Protein AF-A0AAJ6CUU8-F1 (afdb_monomer_lite)

Sequence (254 aa):
MSLTHFPDPDMPDYRDIRLRDDARTVPPSIVQAYQLDGANITALETGSYNVHFKIEHEDQAYDVRKSNRPNNAGNLEYEAEVLNHLEKNGFALAPKIVPEASGKPNLWIDDTGWTLFRWMGDGAPAGKPLVNSARIHNASIVLADIHRVGRAFVPSGSRPNWPIFTLPDVDPRIWLTRAKHLAGELGVDGSELAEFAKKSANELNSVDFTQLPEYLCHGDYRMRNLQFTGDEVLESSISTLRFGREEFLIWAAH

InterPro domains:
  IPR002575 Aminoglycoside phosphotransferase [PF01636] (41-233)
  IPR011009 Protein kinase-like domain superfamily [SSF56112] (30-233)

Secondary structure (DSSP, 8-state):
--TT----TT---TT-GGGSTTTT---HHHHHHTT-TT-EEEEE----SSEEEEEEETTEEEEEEE-S--SSTHHHHHHHHHHHHHHHTT-TTS--EEPPTTS-S-EEETTEEEEEEE---S-S-SS-----HHHHHHHHHHHHHHHHHHTT---SS--TTSPP--STTS-HHHHHHHHHHHHHHHTS--HHHHHHHHHHHHHHTTS-GGGSPP----SS--GGGEEEETTEEEEE--TT----SS----PPP-

Structure (mmCIF, N/CA/C/O backbone):
data_AF-A0AAJ6CUU8-F1
#
_entry.id   AF-A0AAJ6CUU8-F1
#
loop_
_atom_site.group_PDB
_atom_site.id
_atom_site.type_symbol
_atom_site.label_atom_id
_atom_site.label_alt_id
_atom_site.label_comp_id
_atom_site.label_asym_id
_atom_site.label_entity_id
_atom_site.label_seq_id
_atom_site.pdbx_PDB_ins_code
_atom_site.Cartn_x
_atom_site.Cartn_y
_atom_site.Cartn_z
_atom_site.occupancy
_atom_site.B_iso_or_equiv
_atom_site.auth_seq_id
_atom_site.auth_comp_id
_atom_site.auth_asym_id
_atom_site.auth_atom_id
_atom_site.pdbx_PDB_model_num
ATOM 1 N N . MET A 1 1 ? 6.919 22.948 -0.656 1.00 28.83 1 MET A N 1
ATOM 2 C CA . MET A 1 1 ? 6.428 21.650 -1.176 1.00 28.83 1 MET A CA 1
ATOM 3 C C . MET A 1 1 ? 7.416 21.164 -2.225 1.00 28.83 1 MET A C 1
ATOM 5 O O . MET A 1 1 ? 7.969 22.012 -2.915 1.00 28.83 1 MET A O 1
ATOM 9 N N . SER A 1 2 ? 7.691 19.859 -2.323 1.00 24.58 2 SER A N 1
ATOM 10 C CA . SER A 1 2 ? 8.652 19.345 -3.313 1.00 24.58 2 SER A CA 1
ATOM 11 C C . SER A 1 2 ? 7.944 19.046 -4.632 1.00 24.58 2 SER A C 1
ATOM 13 O O . SER A 1 2 ? 7.133 18.127 -4.690 1.00 24.58 2 SER A O 1
ATOM 15 N N . LEU A 1 3 ? 8.272 19.792 -5.689 1.00 25.02 3 LEU A N 1
ATOM 16 C CA . LEU A 1 3 ? 7.716 19.609 -7.041 1.00 25.02 3 LEU A CA 1
ATOM 17 C C . LEU A 1 3 ? 8.290 18.378 -7.776 1.00 25.02 3 LEU A C 1
ATOM 19 O O . LEU A 1 3 ? 8.008 18.162 -8.944 1.00 25.02 3 LEU A O 1
ATOM 23 N N . THR A 1 4 ? 9.096 17.560 -7.095 1.00 30.14 4 THR A N 1
ATOM 24 C CA . THR A 1 4 ? 9.776 16.373 -7.642 1.00 30.14 4 THR A CA 1
ATOM 25 C C . THR A 1 4 ? 8.957 15.081 -7.551 1.00 30.14 4 THR A C 1
ATOM 27 O O . THR A 1 4 ? 9.491 13.993 -7.770 1.00 30.14 4 THR A O 1
ATOM 30 N N . HIS A 1 5 ? 7.663 15.171 -7.229 1.00 36.78 5 HIS A N 1
ATOM 31 C CA . HIS A 1 5 ? 6.739 14.073 -7.493 1.00 36.78 5 HIS A CA 1
ATOM 32 C C . HIS A 1 5 ? 6.498 14.024 -9.004 1.00 36.78 5 HIS A C 1
ATOM 34 O O . HIS A 1 5 ? 5.691 14.791 -9.521 1.00 36.78 5 HIS A O 1
ATOM 40 N N . PHE A 1 6 ? 7.218 13.135 -9.695 1.00 31.12 6 PHE A N 1
ATOM 41 C CA . PHE A 1 6 ? 6.922 12.787 -11.084 1.00 31.12 6 PHE A CA 1
ATOM 42 C C . PHE A 1 6 ? 5.420 12.477 -11.200 1.00 31.12 6 PHE A C 1
ATOM 44 O O . PHE A 1 6 ? 4.950 11.588 -10.475 1.00 31.12 6 PHE A O 1
ATOM 51 N N . PRO A 1 7 ? 4.658 13.183 -12.053 1.00 36.16 7 PRO A N 1
ATOM 52 C CA . PRO A 1 7 ? 3.325 12.730 -12.400 1.00 36.16 7 PRO A CA 1
ATOM 53 C C . PRO A 1 7 ? 3.454 11.386 -13.118 1.00 36.16 7 PRO A C 1
ATOM 55 O O . PRO A 1 7 ? 4.362 11.181 -13.922 1.00 36.16 7 PRO A O 1
ATOM 58 N N . ASP A 1 8 ? 2.544 10.464 -12.823 1.00 43.81 8 ASP A N 1
ATOM 59 C CA . ASP A 1 8 ? 2.362 9.275 -13.650 1.00 43.81 8 ASP A CA 1
ATOM 60 C C . ASP A 1 8 ? 1.770 9.758 -14.990 1.00 43.81 8 ASP A C 1
ATOM 62 O O . ASP A 1 8 ? 0.639 10.262 -14.982 1.00 43.81 8 ASP A O 1
ATOM 66 N N . PRO A 1 9 ? 2.523 9.726 -16.111 1.00 40.22 9 PRO A N 1
ATOM 67 C CA . PRO A 1 9 ? 2.222 10.533 -17.299 1.00 40.22 9 PRO A CA 1
ATOM 68 C C . PRO A 1 9 ? 0.947 10.102 -18.038 1.00 40.22 9 PRO A C 1
ATOM 70 O O . PRO A 1 9 ? 0.524 10.770 -18.979 1.00 40.22 9 PRO A O 1
ATOM 73 N N . ASP A 1 10 ? 0.313 9.016 -17.599 1.00 44.03 10 ASP A N 1
ATOM 74 C CA . ASP A 1 10 ? -0.938 8.510 -18.150 1.00 44.03 10 ASP A CA 1
ATOM 75 C C . ASP A 1 10 ? -2.180 9.322 -17.703 1.00 44.03 10 ASP A C 1
ATOM 77 O O . ASP A 1 10 ? -3.229 9.177 -18.327 1.00 44.03 10 ASP A O 1
ATOM 81 N N . MET A 1 11 ? -2.104 10.202 -16.682 1.00 40.81 11 MET A N 1
ATOM 82 C CA . MET A 1 11 ? -3.167 11.199 -16.412 1.00 40.81 11 MET A CA 1
ATOM 83 C C . MET A 1 11 ? -2.705 12.475 -15.666 1.00 40.81 11 MET A C 1
ATOM 85 O O . MET A 1 11 ? -2.310 12.376 -14.498 1.00 40.81 11 MET A O 1
ATOM 89 N N . PRO A 1 12 ? -2.933 13.687 -16.226 1.00 36.72 12 PRO A N 1
ATOM 90 C CA . PRO A 1 12 ? -3.111 14.910 -15.440 1.00 36.72 12 PRO A CA 1
ATOM 91 C C . PRO A 1 12 ? -4.477 14.851 -14.733 1.00 36.72 12 PRO A C 1
ATOM 93 O O . PRO A 1 12 ? -5.522 15.175 -15.297 1.00 36.72 12 PRO A O 1
ATOM 96 N N . ASP A 1 13 ? -4.477 14.336 -13.508 1.00 47.94 13 ASP A N 1
ATOM 97 C CA . ASP A 1 13 ? -5.687 13.810 -12.881 1.00 47.94 13 ASP A CA 1
ATOM 98 C C . ASP A 1 13 ? -6.439 14.844 -12.034 1.00 47.94 13 ASP A C 1
ATOM 100 O O . ASP A 1 13 ? -6.161 15.036 -10.850 1.00 47.94 13 ASP A O 1
ATOM 104 N N . TYR A 1 14 ? -7.464 15.460 -12.627 1.00 43.81 14 TYR A N 1
ATOM 105 C CA . TYR A 1 14 ? -8.403 16.351 -11.934 1.00 43.81 14 TYR A CA 1
ATOM 106 C C . TYR A 1 14 ? -9.177 15.677 -10.781 1.00 43.81 14 TYR A C 1
ATOM 108 O O . TYR A 1 14 ? -9.918 16.355 -10.072 1.00 43.81 14 TYR A O 1
ATOM 116 N N . ARG A 1 15 ? -9.044 14.355 -10.588 1.00 57.47 15 ARG A N 1
ATOM 117 C CA . ARG A 1 15 ? -9.662 13.613 -9.481 1.00 57.47 15 ARG A CA 1
ATOM 118 C C . ARG A 1 15 ? -8.747 13.462 -8.268 1.00 57.47 15 ARG A C 1
ATOM 120 O O . ARG A 1 15 ? -9.275 13.045 -7.234 1.00 57.47 15 ARG A O 1
ATOM 127 N N . ASP A 1 16 ? -7.451 13.793 -8.376 1.00 72.81 16 ASP A N 1
ATOM 128 C CA . ASP A 1 16 ? -6.445 13.608 -7.318 1.00 72.81 16 ASP A CA 1
ATOM 129 C C . ASP A 1 16 ? -6.964 14.161 -5.985 1.00 72.81 16 ASP A C 1
ATOM 131 O O . ASP A 1 16 ? -7.119 15.372 -5.804 1.00 72.81 16 ASP A O 1
ATOM 135 N N . ILE A 1 17 ? -7.258 13.260 -5.040 1.00 74.81 17 ILE A N 1
ATOM 136 C CA . ILE A 1 17 ? -7.930 13.616 -3.784 1.00 74.81 17 ILE A CA 1
ATOM 137 C C . ILE A 1 17 ? -7.113 14.613 -2.964 1.00 74.81 17 ILE A C 1
ATOM 139 O O . ILE A 1 17 ? -7.675 15.301 -2.122 1.00 74.81 17 ILE A O 1
ATOM 143 N N . ARG A 1 18 ? -5.796 14.694 -3.204 1.00 76.00 18 ARG A N 1
ATOM 144 C CA . ARG A 1 18 ? -4.851 15.566 -2.493 1.00 76.00 18 ARG A CA 1
ATOM 145 C C . ARG A 1 18 ? -5.007 17.040 -2.877 1.00 76.00 18 ARG A C 1
ATOM 147 O O . ARG A 1 18 ? -4.463 17.892 -2.181 1.00 76.00 18 ARG A O 1
ATOM 154 N N . LEU A 1 19 ? -5.719 17.323 -3.971 1.00 79.75 19 LEU A N 1
ATOM 155 C CA . LEU A 1 19 ? -5.986 18.666 -4.498 1.00 79.75 19 LEU A CA 1
ATOM 156 C C . LEU A 1 19 ? -7.385 19.197 -4.135 1.00 79.75 19 LEU A C 1
ATOM 158 O O . LEU A 1 19 ? -7.714 20.323 -4.499 1.00 79.75 19 LEU A O 1
ATOM 162 N N . ARG A 1 20 ? -8.214 18.399 -3.448 1.00 80.81 20 ARG A N 1
ATOM 163 C CA . ARG A 1 20 ? -9.564 18.786 -3.010 1.00 80.81 20 ARG A CA 1
ATOM 164 C C . ARG A 1 20 ? -9.513 19.510 -1.662 1.00 80.81 20 ARG A C 1
ATOM 166 O O . ARG A 1 20 ? -8.676 19.185 -0.823 1.00 80.81 20 ARG A O 1
ATOM 173 N N . ASP A 1 21 ? -10.457 20.409 -1.396 1.00 83.25 21 ASP A N 1
ATOM 174 C CA . ASP A 1 21 ? -10.545 21.101 -0.097 1.00 83.25 21 ASP A CA 1
ATOM 175 C C . ASP A 1 21 ? -10.770 20.121 1.076 1.00 83.25 21 ASP A C 1
ATOM 177 O O . ASP A 1 21 ? -10.279 20.330 2.186 1.00 83.25 21 ASP A O 1
ATOM 181 N N . ASP A 1 22 ? -11.451 18.998 0.819 1.00 85.00 22 ASP A N 1
ATOM 182 C CA . ASP A 1 22 ? -11.707 17.931 1.791 1.00 85.00 22 ASP A CA 1
ATOM 183 C C . ASP A 1 22 ? -10.546 16.923 1.932 1.00 85.00 22 ASP A C 1
ATOM 185 O O . ASP A 1 22 ? -10.645 15.987 2.735 1.00 85.00 22 ASP A O 1
ATOM 189 N N . ALA A 1 23 ? -9.438 17.086 1.190 1.00 85.81 23 ALA A N 1
ATOM 190 C CA . ALA A 1 23 ? -8.295 16.161 1.150 1.00 85.81 23 ALA A CA 1
ATOM 191 C C . ALA A 1 23 ? -7.834 15.715 2.543 1.00 85.81 23 ALA A C 1
ATOM 193 O O . ALA A 1 23 ? -7.529 14.545 2.763 1.00 85.81 23 ALA A O 1
ATOM 194 N N . ARG A 1 24 ? -7.801 16.673 3.477 1.00 90.44 24 ARG A N 1
ATOM 195 C CA . ARG A 1 24 ? -7.243 16.566 4.832 1.00 90.44 24 ARG A CA 1
ATOM 196 C C . ARG A 1 24 ? -8.321 16.523 5.920 1.00 90.44 24 ARG A C 1
ATOM 198 O O . ARG A 1 24 ? -8.059 16.904 7.056 1.00 90.44 24 ARG A O 1
ATOM 205 N N . THR A 1 25 ? -9.516 16.038 5.587 1.00 93.50 25 THR A N 1
ATOM 206 C CA . THR A 1 25 ? -10.603 15.798 6.549 1.00 93.50 25 THR A CA 1
ATOM 207 C C . THR A 1 25 ? -11.086 14.350 6.493 1.00 93.50 25 THR A C 1
ATOM 209 O O . THR A 1 25 ? -11.075 13.726 5.428 1.00 93.50 25 THR A O 1
ATOM 212 N N . VAL A 1 26 ? -11.521 13.827 7.643 1.00 94.88 26 VAL A N 1
ATOM 213 C CA . VAL A 1 26 ? -12.189 12.524 7.780 1.00 94.88 26 VAL A CA 1
ATOM 214 C C . VAL A 1 26 ? -13.686 12.786 8.002 1.00 94.88 26 VAL A C 1
ATOM 216 O O . VAL A 1 26 ? -14.030 13.435 8.991 1.00 94.88 26 VAL A O 1
ATOM 219 N N . PRO A 1 27 ? -14.590 12.339 7.108 1.00 94.75 27 PRO A N 1
ATOM 220 C CA . PRO A 1 27 ? -16.028 12.522 7.284 1.00 94.75 27 PRO A CA 1
ATOM 221 C C . PRO A 1 27 ? -16.560 11.843 8.561 1.00 94.75 27 PRO A C 1
ATOM 223 O O . PRO A 1 27 ? -16.123 10.732 8.873 1.00 94.75 27 PRO A O 1
ATOM 226 N N . PRO A 1 28 ? -17.559 12.422 9.261 1.00 95.56 28 PRO A N 1
ATOM 227 C CA . PRO A 1 28 ? -18.156 11.811 10.457 1.00 95.56 28 PRO A CA 1
ATOM 228 C C . PRO A 1 28 ? -18.719 10.400 10.229 1.00 95.56 28 PRO A C 1
ATOM 230 O O . PRO A 1 28 ? -18.718 9.575 11.134 1.00 95.56 28 PRO A O 1
ATOM 233 N N . SER A 1 29 ? -19.146 10.090 9.005 1.00 95.69 29 SER A N 1
ATOM 234 C CA . SER A 1 29 ? -19.594 8.757 8.588 1.00 95.69 29 SER A CA 1
ATOM 235 C C . SER A 1 29 ? -18.479 7.700 8.584 1.00 95.69 29 SER A C 1
ATOM 237 O O . SER A 1 29 ? -18.766 6.533 8.831 1.00 95.69 29 SER A O 1
ATOM 239 N N . ILE A 1 30 ? -17.214 8.086 8.369 1.00 96.00 30 ILE A N 1
ATOM 240 C CA . ILE A 1 30 ? -16.056 7.192 8.547 1.00 96.00 30 ILE A CA 1
ATOM 241 C C . ILE A 1 30 ? -15.834 6.926 10.040 1.00 96.00 30 ILE A C 1
ATOM 243 O O . ILE A 1 30 ? -15.675 5.775 10.441 1.00 96.00 30 ILE A O 1
ATOM 247 N N . VAL A 1 31 ? -15.879 7.981 10.862 1.00 96.75 31 VAL A N 1
ATOM 248 C CA . VAL A 1 31 ? -15.729 7.894 12.326 1.00 96.75 31 VAL A CA 1
ATOM 249 C C . VAL A 1 31 ? -16.783 6.953 12.918 1.00 96.75 31 VAL A C 1
ATOM 251 O O . VAL A 1 31 ? -16.434 6.011 13.623 1.00 96.75 31 VAL A O 1
ATOM 254 N N . GLN A 1 32 ? -18.053 7.139 12.546 1.00 96.69 32 GLN A N 1
ATOM 255 C CA . GLN A 1 32 ? -19.172 6.315 13.003 1.00 96.69 32 GLN A CA 1
ATOM 256 C C . GLN A 1 32 ? -19.051 4.847 12.559 1.00 96.69 32 GLN A C 1
ATOM 258 O O . GLN A 1 32 ? -19.274 3.941 13.360 1.00 96.69 32 GLN A O 1
ATOM 263 N N . ALA A 1 33 ? -18.701 4.587 11.294 1.00 96.56 33 ALA A N 1
ATOM 264 C CA . ALA A 1 33 ? -18.644 3.225 10.755 1.00 96.56 33 ALA A CA 1
ATOM 265 C C . ALA A 1 33 ? -17.516 2.374 11.366 1.00 96.56 33 ALA A C 1
ATOM 267 O O . ALA A 1 33 ? -17.673 1.162 11.513 1.00 96.56 33 ALA A O 1
ATOM 268 N N . TYR A 1 34 ? -16.407 3.005 11.757 1.00 96.62 34 TYR A N 1
ATOM 269 C CA . TYR A 1 34 ? -15.311 2.365 12.490 1.00 96.62 34 TYR A CA 1
ATOM 270 C C . TYR A 1 34 ? -15.424 2.507 14.024 1.00 96.62 34 TYR A C 1
ATOM 272 O O . TYR A 1 34 ? -14.537 2.052 14.737 1.00 96.62 34 TYR A O 1
ATOM 280 N N . GLN A 1 35 ? -16.516 3.094 14.537 1.00 96.25 35 GLN A N 1
ATOM 281 C CA . GLN A 1 35 ? -16.804 3.274 15.973 1.00 96.25 35 GLN A CA 1
ATOM 282 C C . GLN A 1 35 ? -15.769 4.132 16.737 1.00 96.25 35 GLN A C 1
ATOM 284 O O . GLN A 1 35 ? -15.539 3.946 17.929 1.00 96.25 35 GLN A O 1
ATOM 289 N N . LEU A 1 36 ? -15.167 5.108 16.050 1.00 96.12 36 LEU A N 1
ATOM 290 C CA . LEU A 1 36 ? -14.079 5.973 16.531 1.00 96.12 36 LEU A CA 1
ATOM 291 C C . LEU A 1 36 ? -14.592 7.266 17.205 1.00 96.12 36 LEU A C 1
ATOM 293 O O . LEU A 1 36 ? -13.941 8.312 17.151 1.00 96.12 36 LEU A O 1
ATOM 297 N N . ASP A 1 37 ? -15.790 7.236 17.795 1.00 96.12 37 ASP A N 1
ATOM 298 C CA . ASP A 1 37 ? -16.420 8.420 18.386 1.00 96.12 37 ASP A CA 1
ATOM 299 C C . ASP A 1 37 ? -15.553 9.019 19.508 1.00 96.12 37 ASP A C 1
ATOM 301 O O . ASP A 1 37 ? -15.152 8.335 20.450 1.00 96.12 37 ASP A O 1
ATOM 305 N N . GLY A 1 38 ? -15.253 10.318 19.393 1.00 94.88 38 GLY A N 1
ATOM 306 C CA . GLY A 1 38 ? -14.370 11.043 20.316 1.00 94.88 38 GLY A CA 1
ATOM 307 C C . GLY A 1 38 ? -12.865 10.916 20.039 1.00 94.88 38 GLY A C 1
ATOM 308 O O . GLY A 1 38 ? -12.079 11.470 20.805 1.00 94.88 38 GLY A O 1
ATOM 309 N N . ALA A 1 39 ? -12.446 10.230 18.970 1.00 97.12 39 ALA A N 1
ATOM 310 C CA . ALA A 1 39 ? -11.033 10.091 18.614 1.00 97.12 39 ALA A CA 1
ATOM 311 C C . ALA A 1 39 ? -10.343 11.424 18.262 1.00 97.12 39 ALA A C 1
ATOM 313 O O . ALA A 1 39 ? -10.934 12.311 17.640 1.00 97.12 39 ALA A O 1
ATOM 314 N N . ASN A 1 40 ? -9.048 11.522 18.571 1.00 97.44 40 ASN A N 1
ATOM 315 C CA . ASN A 1 40 ? -8.168 12.542 18.004 1.00 97.44 40 ASN A CA 1
ATOM 316 C C . ASN A 1 40 ? -7.766 12.133 16.575 1.00 97.44 40 ASN A C 1
ATOM 318 O O . ASN A 1 40 ? -7.381 10.988 16.344 1.00 97.44 40 ASN A O 1
ATOM 322 N N . ILE A 1 41 ? -7.849 13.059 15.614 1.00 97.19 41 ILE A N 1
ATOM 323 C CA . ILE A 1 41 ? -7.630 12.791 14.183 1.00 97.19 41 ILE A CA 1
ATOM 324 C C . ILE A 1 41 ? -6.606 13.782 13.630 1.00 97.19 41 ILE A C 1
ATOM 326 O O . ILE A 1 41 ? -6.875 14.978 13.538 1.00 97.19 41 ILE A O 1
ATOM 330 N N . THR A 1 42 ? -5.439 13.281 13.217 1.00 94.62 42 THR A N 1
ATOM 331 C CA . THR A 1 42 ? -4.329 14.097 12.697 1.00 94.62 42 THR A CA 1
ATOM 332 C C . THR A 1 42 ? -3.916 13.641 11.298 1.00 94.62 42 THR A C 1
ATOM 334 O O . THR A 1 42 ? -3.498 12.502 11.103 1.00 94.62 42 THR A O 1
ATOM 337 N N . ALA A 1 43 ? -3.997 14.535 10.306 1.00 90.75 43 ALA A N 1
ATOM 338 C CA . ALA A 1 43 ? -3.528 14.266 8.943 1.00 90.75 43 ALA A CA 1
ATOM 339 C C . ALA A 1 43 ? -1.991 14.142 8.884 1.00 90.75 43 ALA A C 1
ATOM 341 O O . ALA A 1 43 ? -1.279 14.941 9.492 1.00 90.75 43 ALA A O 1
ATOM 342 N N . LEU A 1 44 ? -1.478 13.166 8.129 1.00 83.75 44 LEU A N 1
ATOM 343 C CA . LEU A 1 44 ? -0.057 12.804 8.113 1.00 83.75 44 LEU A CA 1
ATOM 344 C C . LEU A 1 44 ? 0.672 13.248 6.836 1.00 83.75 44 LEU A C 1
ATOM 346 O O . LEU A 1 44 ? 0.276 12.911 5.719 1.00 83.75 44 LEU A O 1
ATOM 350 N N . GLU A 1 45 ? 1.822 13.906 7.002 1.00 79.25 45 GLU A N 1
ATOM 351 C CA . GLU A 1 45 ? 2.725 14.322 5.914 1.00 79.25 45 GLU A CA 1
ATOM 352 C C . GLU A 1 45 ? 3.609 13.163 5.406 1.00 79.25 45 GLU A C 1
ATOM 354 O O . GLU A 1 45 ? 4.837 13.236 5.393 1.00 79.25 45 GLU A O 1
ATOM 359 N N . THR A 1 46 ? 2.988 12.058 4.990 1.00 70.94 46 THR A N 1
ATOM 360 C CA . THR A 1 46 ? 3.686 10.815 4.599 1.00 70.94 46 THR A CA 1
ATOM 361 C C . THR A 1 46 ? 4.434 10.895 3.264 1.00 70.94 46 THR A C 1
ATOM 363 O O . THR A 1 46 ? 5.253 10.030 2.959 1.00 70.94 46 THR A O 1
ATOM 366 N N . GLY A 1 47 ? 4.111 11.873 2.410 1.00 68.31 47 GLY A N 1
ATOM 367 C CA . GLY A 1 47 ? 4.540 11.874 1.006 1.00 68.31 47 GLY A CA 1
ATOM 368 C C . GLY A 1 47 ? 3.984 10.695 0.189 1.00 68.31 47 GLY A C 1
ATOM 369 O O . GLY A 1 47 ? 4.516 10.393 -0.881 1.00 68.31 47 GLY A O 1
ATOM 370 N N . SER A 1 48 ? 2.946 10.018 0.695 1.00 74.81 48 SER A N 1
ATOM 371 C CA . SER A 1 48 ? 2.234 8.932 0.017 1.00 74.81 48 SER A CA 1
ATOM 372 C C . SER A 1 48 ? 1.452 9.442 -1.201 1.00 74.81 48 SER A C 1
ATOM 374 O O . SER A 1 48 ? 1.203 10.640 -1.380 1.00 74.81 48 SER A O 1
ATOM 376 N N . TYR A 1 49 ? 1.049 8.507 -2.060 1.00 75.50 49 TYR A N 1
ATOM 377 C CA . TYR A 1 49 ? 0.088 8.798 -3.120 1.00 75.50 49 TYR A CA 1
ATOM 378 C C . TYR A 1 49 ? -1.349 8.905 -2.575 1.00 75.50 49 TYR A C 1
ATOM 380 O O . TYR A 1 49 ? -2.150 9.669 -3.108 1.00 75.50 49 TYR A O 1
ATOM 388 N N . ASN A 1 50 ? -1.652 8.191 -1.488 1.00 83.38 50 ASN A N 1
ATOM 389 C CA . ASN A 1 50 ? -2.909 8.278 -0.740 1.00 83.38 50 ASN A CA 1
ATOM 390 C C . ASN A 1 50 ? -2.801 9.335 0.376 1.00 83.38 50 ASN A C 1
ATOM 392 O O . ASN A 1 50 ? -1.688 9.702 0.759 1.00 83.38 50 ASN A O 1
ATOM 396 N N . VAL A 1 51 ? -3.924 9.800 0.936 1.00 86.69 51 VAL A N 1
ATOM 397 C CA . VAL A 1 51 ? -3.892 10.594 2.182 1.00 86.69 51 VAL A CA 1
ATOM 398 C C . VAL A 1 51 ? -4.048 9.656 3.375 1.00 86.69 51 VAL A C 1
ATOM 400 O O . VAL A 1 51 ? -4.820 8.702 3.323 1.00 86.69 51 VAL A O 1
ATOM 403 N N . HI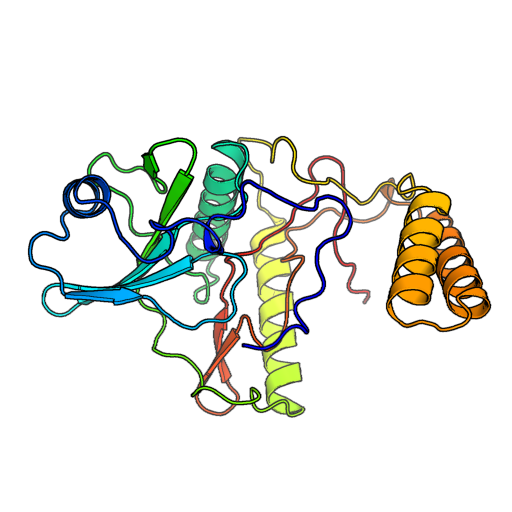S A 1 52 ? -3.287 9.920 4.431 1.00 88.69 52 HIS A N 1
ATOM 404 C CA . HIS A 1 52 ? -3.219 9.109 5.642 1.00 88.69 52 HIS A CA 1
ATOM 405 C C . HIS A 1 52 ? -3.516 9.979 6.866 1.00 88.69 52 HIS A C 1
ATOM 407 O O . HIS A 1 52 ? -3.155 11.161 6.892 1.00 88.69 52 HIS A O 1
ATOM 413 N N . PHE A 1 53 ? -4.152 9.395 7.876 1.00 92.69 53 PHE A N 1
ATOM 414 C CA . PHE A 1 53 ? -4.533 10.067 9.115 1.00 92.69 53 PHE A CA 1
ATOM 415 C C . PHE A 1 53 ? -4.212 9.163 10.301 1.00 92.69 53 PHE A C 1
ATOM 417 O O . PHE A 1 53 ? -4.728 8.050 10.375 1.00 92.69 53 PHE A O 1
ATOM 424 N N . LYS A 1 54 ? -3.428 9.661 11.260 1.00 94.00 54 LYS A N 1
ATOM 425 C CA . LYS A 1 54 ? -3.309 9.008 12.562 1.00 94.00 54 LYS A CA 1
ATOM 426 C C . LYS A 1 54 ? -4.600 9.264 13.328 1.00 94.00 54 LYS A C 1
ATOM 428 O O . LYS A 1 54 ? -4.995 10.420 13.502 1.00 94.00 54 LYS A O 1
ATOM 433 N N . ILE A 1 55 ? -5.237 8.187 13.762 1.00 95.81 55 ILE A N 1
ATOM 434 C CA . ILE A 1 55 ? -6.356 8.218 14.697 1.00 95.81 55 ILE A CA 1
ATOM 435 C C . ILE A 1 55 ? -5.838 7.739 16.046 1.00 95.81 55 ILE A C 1
ATOM 437 O O . ILE A 1 55 ? -5.185 6.700 16.106 1.00 95.81 55 ILE A O 1
ATOM 441 N N . GLU A 1 56 ? -6.140 8.464 17.115 1.00 97.12 56 GLU A N 1
ATOM 442 C CA . GLU A 1 56 ? -5.851 8.065 18.494 1.00 97.12 56 GLU A CA 1
ATOM 443 C C . GLU A 1 56 ? -7.195 7.986 19.234 1.00 97.12 56 GLU A C 1
ATOM 445 O O . GLU A 1 56 ? -7.920 8.980 19.335 1.00 97.12 56 GLU A O 1
ATOM 450 N N . HIS A 1 57 ? -7.573 6.781 19.666 1.00 96.69 57 HIS A N 1
ATOM 451 C CA . HIS A 1 57 ? -8.883 6.462 20.241 1.00 96.69 57 HIS A CA 1
ATOM 452 C C . HIS A 1 57 ? -8.704 5.450 21.374 1.00 96.69 57 HIS A C 1
ATOM 454 O O . HIS A 1 57 ? -8.105 4.393 21.172 1.00 96.69 57 HIS A O 1
ATOM 460 N N . GLU A 1 58 ? -9.189 5.802 22.567 1.00 93.12 58 GLU A N 1
ATOM 461 C CA . GLU A 1 58 ? -8.862 5.099 23.817 1.00 93.12 58 GLU A CA 1
ATOM 462 C C . GLU A 1 58 ? -7.331 4.926 23.971 1.00 93.12 58 GLU A C 1
ATOM 464 O O . GLU A 1 58 ? -6.574 5.845 23.657 1.00 93.12 58 GLU A O 1
ATOM 469 N N . ASP A 1 59 ? -6.861 3.762 24.428 1.00 92.00 59 ASP A N 1
ATOM 470 C CA . ASP A 1 59 ? -5.433 3.417 24.522 1.00 92.00 59 ASP A CA 1
ATOM 471 C C . ASP A 1 59 ? -4.847 2.882 23.189 1.00 92.00 59 ASP A C 1
ATOM 473 O O . ASP A 1 59 ? -3.811 2.211 23.182 1.00 92.00 59 ASP A O 1
ATOM 477 N N . GLN A 1 60 ? -5.509 3.117 22.046 1.00 95.56 60 GLN A N 1
ATOM 478 C CA . GLN A 1 60 ? -5.121 2.574 20.739 1.00 95.56 60 GLN A CA 1
ATOM 479 C C . GLN A 1 60 ? -4.904 3.652 19.669 1.00 95.56 60 GLN A C 1
ATOM 481 O O . GLN A 1 60 ? -5.466 4.747 19.700 1.00 95.56 60 GLN A O 1
ATOM 486 N N . ALA A 1 61 ? -4.073 3.310 18.683 1.00 93.56 61 ALA A N 1
ATOM 487 C CA . ALA A 1 61 ? -3.802 4.142 17.521 1.00 93.56 61 ALA A CA 1
ATOM 488 C C . ALA A 1 61 ? -4.028 3.368 16.215 1.00 93.56 61 ALA A C 1
ATOM 490 O O . ALA A 1 61 ? -3.811 2.152 16.142 1.00 93.56 61 ALA A O 1
ATOM 491 N N . TYR A 1 62 ? -4.396 4.098 15.163 1.00 94.88 62 TYR A N 1
ATOM 492 C CA . TYR A 1 62 ? -4.715 3.562 13.839 1.00 94.88 62 TYR A CA 1
ATOM 493 C C . TYR A 1 62 ? -4.224 4.487 12.714 1.00 94.88 62 TYR A C 1
ATOM 495 O O . TYR A 1 62 ? -4.034 5.683 12.931 1.00 94.88 62 TYR A O 1
ATOM 503 N N . ASP A 1 63 ? -4.065 3.947 11.503 1.00 93.44 63 ASP A N 1
ATOM 504 C CA . ASP A 1 63 ? -3.911 4.719 10.259 1.00 93.44 63 ASP A CA 1
ATOM 505 C C . ASP A 1 63 ? -5.187 4.591 9.412 1.00 93.44 63 ASP A C 1
ATOM 507 O O . ASP A 1 63 ? -5.533 3.499 8.958 1.00 93.44 63 ASP A O 1
ATOM 511 N N . VAL A 1 64 ? -5.892 5.702 9.188 1.00 95.00 64 VAL A N 1
ATOM 512 C CA . VAL A 1 64 ? -6.972 5.783 8.194 1.00 95.00 64 VAL A CA 1
ATOM 513 C C . VAL A 1 64 ? -6.386 6.244 6.868 1.00 95.00 64 VAL A C 1
ATOM 515 O O . VAL A 1 64 ? -5.962 7.390 6.720 1.00 95.00 64 VAL A O 1
ATOM 518 N N . ARG A 1 65 ? -6.444 5.372 5.862 1.00 92.50 65 ARG A N 1
ATOM 519 C CA . ARG A 1 65 ? -6.078 5.690 4.483 1.00 92.50 65 ARG A CA 1
ATOM 520 C C . ARG A 1 65 ? -7.307 6.136 3.693 1.00 92.50 65 ARG A C 1
ATOM 522 O O . ARG A 1 65 ? -8.184 5.323 3.402 1.00 92.50 65 ARG A O 1
ATOM 529 N N . LYS A 1 66 ? -7.318 7.398 3.258 1.00 91.56 66 LYS A N 1
ATOM 530 C CA . LYS A 1 66 ? -8.189 7.913 2.189 1.00 91.56 66 LYS A CA 1
ATOM 531 C C . LYS A 1 66 ? -7.499 7.642 0.852 1.00 91.56 66 LYS A C 1
ATOM 533 O O . LYS A 1 66 ? -6.424 8.180 0.575 1.00 91.56 66 LYS A O 1
ATOM 538 N N . SER A 1 67 ? -8.070 6.756 0.047 1.00 87.50 67 SER A N 1
ATOM 539 C CA . SER A 1 67 ? -7.389 6.191 -1.122 1.00 87.50 67 SER A CA 1
ATOM 540 C C . SER A 1 67 ? -7.570 7.072 -2.360 1.00 87.50 67 SER A C 1
ATOM 542 O O . SER A 1 67 ? -8.692 7.420 -2.713 1.00 87.50 67 SER A O 1
ATOM 544 N N . ASN A 1 68 ? -6.471 7.417 -3.037 1.00 77.25 68 ASN A N 1
ATOM 545 C CA . ASN A 1 68 ? -6.466 8.392 -4.135 1.00 77.25 68 ASN A CA 1
ATOM 546 C C . ASN A 1 68 ? -6.891 7.790 -5.484 1.00 77.25 68 ASN A C 1
ATOM 548 O O . ASN A 1 68 ? -7.670 8.387 -6.219 1.00 77.25 68 ASN A O 1
ATOM 552 N N . ARG A 1 69 ? -6.422 6.572 -5.790 1.00 69.19 69 ARG A N 1
ATOM 553 C CA . ARG A 1 69 ? -6.854 5.804 -6.971 1.00 69.19 69 ARG A CA 1
ATOM 554 C C . ARG A 1 69 ? -7.177 4.343 -6.654 1.00 69.19 69 ARG A C 1
ATOM 556 O O . ARG A 1 69 ? -6.422 3.444 -7.020 1.00 69.19 69 ARG A O 1
ATOM 563 N N . PRO A 1 70 ? -8.351 4.068 -6.085 1.00 60.44 70 PRO A N 1
ATOM 564 C CA . PRO A 1 70 ? -9.111 2.892 -6.438 1.00 60.44 70 PRO A CA 1
ATOM 565 C C . PRO A 1 70 ? -10.296 3.361 -7.289 1.00 60.44 70 PRO A C 1
ATOM 567 O O . PRO A 1 70 ? -11.315 3.791 -6.771 1.00 60.44 70 PRO A O 1
ATOM 570 N N . ASN A 1 71 ? -10.202 3.249 -8.615 1.00 64.44 71 ASN A N 1
ATOM 571 C CA . ASN A 1 71 ? -11.323 3.584 -9.513 1.00 64.44 71 ASN A CA 1
ATOM 572 C C . ASN A 1 71 ? -12.474 2.542 -9.456 1.00 64.44 71 ASN A C 1
ATOM 574 O O . ASN A 1 71 ? -13.300 2.483 -10.366 1.00 64.44 71 ASN A O 1
ATOM 578 N N . ASN A 1 72 ? -12.461 1.644 -8.461 1.00 74.50 72 ASN A N 1
ATOM 579 C CA . ASN A 1 72 ? -13.384 0.526 -8.281 1.00 74.50 72 ASN A CA 1
ATOM 580 C C . ASN A 1 72 ? -13.187 -0.144 -6.899 1.00 74.50 72 ASN A C 1
ATOM 582 O O . ASN A 1 72 ? -12.048 -0.236 -6.429 1.00 74.50 72 ASN A O 1
ATOM 586 N N . ALA A 1 73 ? -14.262 -0.693 -6.318 1.00 81.62 73 ALA A N 1
ATOM 587 C CA . ALA A 1 73 ? -14.257 -1.488 -5.081 1.00 81.62 73 ALA A CA 1
ATOM 588 C C . ALA A 1 73 ? -13.254 -2.657 -5.094 1.00 81.62 73 ALA A C 1
ATOM 590 O O . ALA A 1 73 ? -12.438 -2.776 -4.172 1.00 81.62 73 ALA A O 1
ATOM 591 N N . GLY A 1 74 ? -13.226 -3.429 -6.187 1.00 81.19 74 GLY A N 1
ATOM 592 C CA . GLY A 1 74 ? -12.400 -4.631 -6.327 1.00 81.19 74 GLY A CA 1
ATOM 593 C C . GLY A 1 74 ? -10.902 -4.387 -6.125 1.00 81.19 74 GLY A C 1
ATOM 594 O O . GLY A 1 74 ? -10.179 -5.269 -5.671 1.00 81.19 74 GLY A O 1
ATOM 595 N N . ASN A 1 75 ? -10.416 -3.165 -6.372 1.00 80.75 75 ASN A N 1
ATOM 596 C CA . ASN A 1 75 ? -9.001 -2.832 -6.198 1.00 80.75 75 ASN A CA 1
ATOM 597 C C . ASN A 1 75 ? -8.558 -2.769 -4.727 1.00 80.75 75 ASN A C 1
ATOM 599 O O . ASN A 1 75 ? -7.383 -3.043 -4.462 1.00 80.75 75 ASN A O 1
ATOM 603 N N . LEU A 1 76 ? -9.473 -2.447 -3.800 1.00 86.12 76 LEU A N 1
ATOM 604 C CA . LEU A 1 76 ? -9.238 -2.473 -2.348 1.00 86.12 76 LEU A CA 1
ATOM 605 C C . LEU A 1 76 ? -9.665 -3.802 -1.709 1.00 86.12 76 LEU A C 1
ATOM 607 O O . LEU A 1 76 ? -9.056 -4.243 -0.737 1.00 86.12 76 LEU A O 1
ATOM 611 N N . GLU A 1 77 ? -10.694 -4.456 -2.252 1.00 88.00 77 GLU A N 1
ATOM 612 C CA . GLU A 1 77 ? -11.119 -5.795 -1.820 1.00 88.00 77 GLU A CA 1
ATOM 613 C C . GLU A 1 77 ? -10.007 -6.822 -2.079 1.00 88.00 77 GLU A C 1
ATOM 615 O O . GLU A 1 77 ? -9.621 -7.547 -1.166 1.00 88.00 77 GLU A O 1
ATOM 620 N N . TYR A 1 78 ? -9.388 -6.786 -3.264 1.00 86.31 78 TYR A N 1
ATOM 621 C CA . TYR A 1 78 ? -8.212 -7.598 -3.593 1.00 86.31 78 TYR A CA 1
ATOM 622 C C . TYR A 1 78 ? -7.035 -7.324 -2.637 1.00 86.31 78 TYR A C 1
ATOM 624 O O . TYR A 1 78 ? -6.371 -8.251 -2.177 1.00 86.31 78 TYR A O 1
ATOM 632 N N . GLU A 1 79 ? -6.754 -6.056 -2.316 1.00 87.50 79 GLU A N 1
ATOM 633 C CA . GLU A 1 79 ? -5.674 -5.702 -1.380 1.00 87.50 79 GLU A CA 1
ATOM 634 C C . GLU A 1 79 ? -5.923 -6.307 0.011 1.00 87.50 79 GLU A C 1
ATOM 636 O O . GLU A 1 79 ? -5.014 -6.884 0.612 1.00 87.50 79 GLU A O 1
ATOM 641 N N . ALA A 1 80 ? -7.171 -6.255 0.484 1.00 91.12 80 ALA A N 1
ATOM 642 C CA . ALA A 1 80 ? -7.580 -6.879 1.734 1.00 91.12 80 ALA A CA 1
ATOM 643 C C . ALA A 1 80 ? -7.482 -8.414 1.696 1.00 91.12 80 ALA A C 1
ATOM 645 O O . ALA A 1 80 ? -7.037 -9.007 2.677 1.00 91.12 80 ALA A O 1
ATOM 646 N N . GLU A 1 81 ? -7.838 -9.067 0.582 1.00 91.56 81 GLU A N 1
ATOM 647 C CA . GLU A 1 81 ? -7.641 -10.515 0.405 1.00 91.56 81 GLU A CA 1
ATOM 648 C C . GLU A 1 81 ? -6.167 -10.917 0.533 1.00 91.56 81 GLU A C 1
ATOM 650 O O . GLU A 1 81 ? -5.859 -11.900 1.211 1.00 91.56 81 GLU A O 1
ATOM 655 N N . VAL A 1 82 ? -5.248 -10.142 -0.050 1.00 90.19 82 VAL A N 1
ATOM 656 C CA . VAL A 1 82 ? -3.808 -10.428 0.030 1.00 90.19 82 VAL A CA 1
ATOM 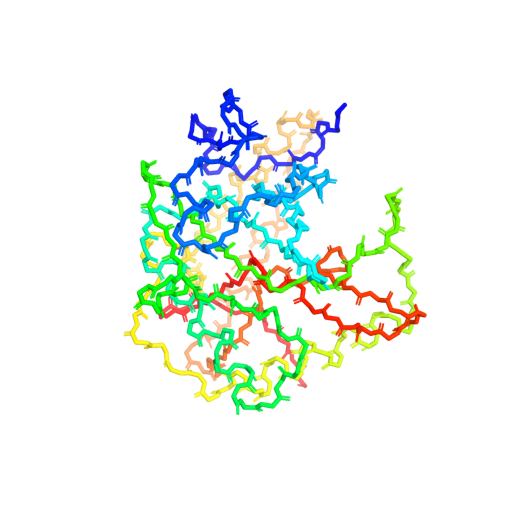657 C C . VAL A 1 82 ? -3.262 -10.236 1.439 1.00 90.19 82 VAL A C 1
ATOM 659 O O . VAL A 1 82 ? -2.527 -11.095 1.922 1.00 90.19 82 VAL A O 1
ATOM 662 N N . LEU A 1 83 ? -3.618 -9.143 2.117 1.00 91.50 83 LEU A N 1
ATOM 663 C CA . LEU A 1 83 ? -3.188 -8.890 3.498 1.00 91.50 83 LEU A CA 1
ATOM 664 C C . LEU A 1 83 ? -3.666 -10.006 4.440 1.00 91.50 83 LEU A C 1
ATOM 666 O O . LEU A 1 83 ? -2.885 -10.554 5.217 1.00 91.50 83 LEU A O 1
ATOM 670 N N . ASN A 1 84 ? -4.928 -10.409 4.284 1.00 92.12 84 ASN A N 1
ATOM 671 C CA . ASN A 1 84 ? -5.567 -11.515 4.992 1.00 92.12 84 ASN A CA 1
ATOM 672 C C . ASN A 1 84 ? -4.889 -12.869 4.692 1.00 92.12 84 ASN A C 1
ATOM 674 O O . ASN A 1 84 ? -4.698 -13.678 5.599 1.00 92.12 84 ASN A O 1
ATOM 678 N N . HIS A 1 85 ? -4.479 -13.122 3.441 1.00 92.62 85 HIS A N 1
ATOM 679 C CA . HIS A 1 85 ? -3.705 -14.315 3.069 1.00 92.62 85 HIS A CA 1
ATOM 680 C C . HIS A 1 85 ? -2.306 -14.314 3.687 1.00 92.62 85 HIS A C 1
ATOM 682 O O . HIS A 1 85 ? -1.898 -15.329 4.251 1.00 92.62 85 HIS A O 1
ATOM 688 N N . LEU A 1 86 ? -1.578 -13.198 3.597 1.00 91.31 86 LEU A N 1
ATOM 689 C CA . LEU A 1 86 ? -0.231 -13.056 4.152 1.00 91.31 86 LEU A CA 1
ATOM 690 C C . LEU A 1 86 ? -0.233 -13.304 5.666 1.00 91.31 86 LEU A C 1
ATOM 692 O O . LEU A 1 86 ? 0.522 -14.155 6.136 1.00 91.31 86 LEU A O 1
ATOM 696 N N . GLU A 1 87 ? -1.132 -12.652 6.411 1.00 90.12 87 GLU A N 1
ATOM 697 C CA . GLU A 1 87 ? -1.262 -12.855 7.858 1.00 90.12 87 GLU A CA 1
ATOM 698 C C . GLU A 1 87 ? -1.607 -14.316 8.202 1.00 90.12 87 GLU A C 1
ATOM 700 O O . GLU A 1 87 ? -0.915 -14.941 9.009 1.00 90.12 87 GLU A O 1
ATOM 705 N N . LYS A 1 88 ? -2.624 -14.902 7.550 1.00 93.00 88 LYS A N 1
ATOM 706 C CA . LYS A 1 88 ? -3.055 -16.292 7.805 1.00 93.00 88 LYS A CA 1
ATOM 707 C C . LYS A 1 88 ? -1.990 -17.341 7.499 1.00 93.00 88 LYS A C 1
ATOM 709 O O . LYS A 1 88 ? -1.986 -18.392 8.134 1.00 93.00 88 LYS A O 1
ATOM 714 N N . ASN A 1 89 ? -1.102 -17.071 6.545 1.00 94.19 89 ASN A N 1
ATOM 715 C CA . ASN A 1 89 ? -0.020 -17.977 6.156 1.00 94.19 89 ASN A CA 1
ATOM 716 C C . ASN A 1 89 ? 1.330 -17.611 6.817 1.00 94.19 89 ASN A C 1
ATOM 718 O O . ASN A 1 89 ? 2.384 -18.090 6.395 1.00 94.19 89 ASN A O 1
ATOM 722 N N . GLY A 1 90 ? 1.298 -16.809 7.890 1.00 87.94 90 GLY A N 1
ATOM 723 C CA . GLY A 1 90 ? 2.414 -16.616 8.819 1.00 87.94 90 GLY A CA 1
ATOM 724 C C . GLY A 1 90 ? 3.322 -15.415 8.545 1.00 87.94 90 GLY A C 1
ATOM 725 O O . GLY A 1 90 ? 4.295 -15.230 9.275 1.00 87.94 90 GLY A O 1
ATOM 726 N N . PHE A 1 91 ? 3.025 -14.577 7.549 1.00 90.19 91 PHE A N 1
ATOM 727 C CA . PHE A 1 91 ? 3.765 -13.335 7.325 1.00 90.19 91 PHE A CA 1
ATOM 728 C C . PHE A 1 91 ? 3.280 -12.254 8.304 1.00 90.19 91 PHE A C 1
ATOM 730 O O . PHE A 1 91 ? 2.305 -11.543 8.059 1.00 90.19 91 PHE A O 1
ATOM 737 N N . ALA A 1 92 ? 3.960 -12.146 9.446 1.00 85.38 92 ALA A N 1
ATOM 738 C CA . ALA A 1 92 ? 3.554 -11.273 10.549 1.00 85.38 92 ALA A CA 1
ATOM 739 C C . ALA A 1 92 ? 3.663 -9.763 10.250 1.00 85.38 92 ALA A C 1
ATOM 741 O O . ALA A 1 92 ? 3.012 -8.974 10.930 1.00 85.38 92 ALA A O 1
ATOM 742 N N . LEU A 1 93 ? 4.458 -9.373 9.245 1.00 85.62 93 LEU A N 1
ATOM 743 C CA . LEU A 1 93 ? 4.841 -7.984 8.942 1.00 85.62 93 LEU A CA 1
ATOM 744 C C . LEU A 1 93 ? 3.857 -7.270 7.983 1.00 85.62 93 LEU A C 1
ATOM 746 O O . LEU A 1 93 ? 4.219 -6.264 7.365 1.00 85.62 93 LEU A O 1
ATOM 750 N N . ALA A 1 94 ? 2.656 -7.830 7.783 1.00 85.88 94 ALA A N 1
ATOM 751 C CA . ALA A 1 94 ? 1.608 -7.252 6.942 1.00 85.88 94 ALA A CA 1
ATOM 752 C C . ALA A 1 94 ? 0.736 -6.240 7.719 1.00 85.88 94 ALA A C 1
ATOM 754 O O . ALA A 1 94 ? 0.291 -6.563 8.823 1.00 85.88 94 ALA A O 1
ATOM 755 N N . PRO A 1 95 ? 0.400 -5.075 7.124 1.00 87.44 95 PRO A N 1
ATOM 756 C CA . PRO A 1 95 ? -0.523 -4.098 7.692 1.00 87.44 95 PRO A CA 1
ATOM 757 C C . PRO A 1 95 ? -1.885 -4.721 7.988 1.00 87.44 95 PRO A C 1
ATOM 759 O O . PRO A 1 95 ? -2.554 -5.258 7.101 1.00 87.44 95 PRO A O 1
ATOM 762 N N . LYS A 1 96 ? -2.317 -4.625 9.242 1.00 90.31 96 LYS A N 1
ATOM 763 C CA . LYS A 1 96 ? -3.528 -5.300 9.714 1.00 90.31 96 LYS A CA 1
ATOM 764 C C . LYS A 1 96 ? -4.732 -4.391 9.545 1.00 90.31 96 LYS A C 1
ATOM 766 O O . LYS A 1 96 ? -4.869 -3.413 10.282 1.00 90.31 96 LYS A O 1
ATOM 771 N N . ILE A 1 97 ? -5.592 -4.716 8.581 1.00 93.75 97 ILE A N 1
AT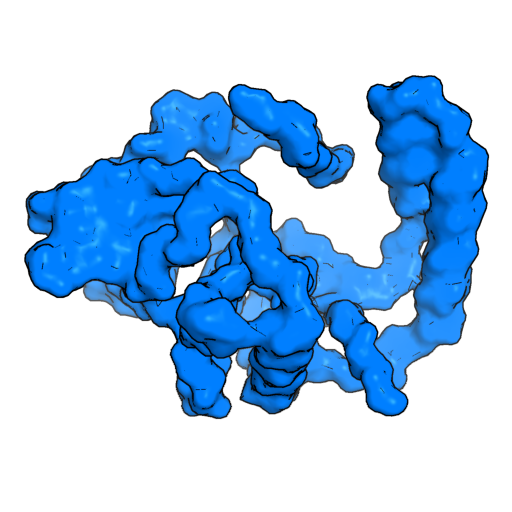OM 772 C CA . ILE A 1 97 ? -6.873 -4.029 8.398 1.00 93.75 97 ILE A CA 1
ATOM 773 C C . ILE A 1 97 ? -7.748 -4.258 9.633 1.00 93.75 97 ILE A C 1
ATOM 775 O O . ILE A 1 97 ? -7.906 -5.385 10.103 1.00 93.75 97 ILE A O 1
ATOM 779 N N . VAL A 1 98 ? -8.346 -3.180 10.127 1.00 95.38 98 VAL A N 1
ATOM 780 C CA . VAL A 1 98 ? -9.439 -3.219 11.097 1.00 95.38 98 VAL A CA 1
ATOM 781 C C . VAL A 1 98 ? -10.736 -3.038 10.300 1.00 95.38 98 VAL A C 1
ATOM 783 O O . VAL A 1 98 ? -10.861 -2.038 9.591 1.00 95.38 98 VAL A O 1
ATOM 786 N N . PRO A 1 99 ? -11.676 -3.999 10.327 1.00 96.38 99 PRO A N 1
ATOM 787 C CA . PRO A 1 99 ? -12.919 -3.882 9.573 1.00 96.38 99 PRO A CA 1
ATOM 788 C C . PRO A 1 99 ? -13.847 -2.816 10.170 1.00 96.38 99 PRO A C 1
ATOM 790 O O . PRO A 1 99 ? -13.750 -2.486 11.351 1.00 96.38 99 PRO A O 1
ATOM 793 N N . GLU A 1 100 ? -14.771 -2.299 9.359 1.00 94.88 100 GLU A N 1
ATOM 794 C CA . GLU A 1 100 ? -15.886 -1.480 9.861 1.00 94.88 100 GLU A CA 1
ATOM 795 C C . GLU A 1 100 ? -16.953 -2.350 10.556 1.00 94.88 100 GLU A C 1
ATOM 797 O O . GLU A 1 100 ? -16.894 -3.581 10.504 1.00 94.88 100 GLU A O 1
ATOM 802 N N . ALA A 1 101 ? -17.930 -1.728 11.219 1.00 94.44 101 ALA A N 1
ATOM 803 C CA . ALA A 1 101 ? -18.888 -2.400 12.100 1.00 94.44 101 ALA A CA 1
ATOM 804 C C . ALA A 1 101 ? -19.734 -3.524 11.449 1.00 94.44 101 ALA A C 1
ATOM 806 O O . ALA A 1 101 ? -20.198 -4.413 12.164 1.00 94.44 101 ALA A O 1
ATOM 807 N N . SER A 1 102 ? -19.934 -3.534 10.122 1.00 94.06 102 SER A N 1
ATOM 808 C CA . SER A 1 102 ? -20.585 -4.643 9.393 1.00 94.06 102 SER A CA 1
ATOM 809 C C . SER A 1 102 ? -19.630 -5.775 8.966 1.00 94.06 102 SER A C 1
ATOM 811 O O . SER A 1 102 ? -20.069 -6.771 8.388 1.00 94.06 102 SER A O 1
ATOM 813 N N . GLY A 1 103 ? -18.338 -5.662 9.288 1.00 94.94 103 GLY A N 1
ATOM 814 C CA . GLY A 1 103 ? -17.298 -6.667 9.058 1.00 94.94 103 GLY A CA 1
ATOM 815 C C . GLY A 1 103 ? -16.496 -6.499 7.763 1.00 94.94 103 GLY A C 1
ATOM 816 O O . GLY A 1 103 ? -15.665 -7.357 7.456 1.00 94.94 103 GLY A O 1
ATOM 817 N N . LYS A 1 104 ? -16.711 -5.433 6.982 1.00 93.88 104 LYS A N 1
ATOM 818 C CA . LYS A 1 104 ? -16.009 -5.210 5.708 1.00 93.88 104 LYS A CA 1
ATOM 819 C C . LYS A 1 104 ? -14.618 -4.608 5.933 1.00 93.88 104 LYS A C 1
ATOM 821 O O . LYS A 1 104 ? -14.452 -3.757 6.803 1.00 93.88 104 LYS A O 1
ATOM 826 N N . PRO A 1 105 ? -13.616 -4.966 5.109 1.00 93.81 105 PRO A N 1
ATOM 827 C CA . PRO A 1 105 ? -12.262 -4.422 5.232 1.00 93.81 105 PRO A CA 1
ATOM 828 C C . PRO A 1 105 ? -12.120 -2.976 4.724 1.00 93.81 105 PRO A C 1
ATOM 830 O O . PRO A 1 105 ? -11.129 -2.319 5.023 1.00 93.81 105 PRO A O 1
ATOM 833 N N . ASN A 1 106 ? -13.077 -2.480 3.934 1.00 93.25 106 ASN A N 1
ATOM 834 C CA . ASN A 1 106 ? -13.038 -1.154 3.318 1.00 93.25 106 ASN A CA 1
ATOM 835 C C . ASN A 1 106 ? -14.432 -0.520 3.318 1.00 93.25 106 ASN A C 1
ATOM 837 O O . ASN A 1 106 ? -15.438 -1.222 3.184 1.00 93.25 106 ASN A O 1
ATOM 841 N N . LEU A 1 107 ? -14.472 0.809 3.380 1.00 93.06 107 LEU A N 1
ATOM 842 C CA . LEU A 1 107 ? -15.684 1.621 3.304 1.00 93.06 107 LEU A CA 1
ATOM 843 C C . LEU A 1 107 ? -15.622 2.562 2.094 1.00 93.06 107 LEU A C 1
ATOM 845 O O . LEU A 1 107 ? -14.551 3.032 1.721 1.00 93.06 107 LEU A O 1
ATOM 849 N N . TRP A 1 108 ? -16.769 2.842 1.478 1.00 90.81 108 TRP A N 1
ATOM 850 C CA . TRP A 1 108 ? -16.876 3.669 0.276 1.00 90.81 108 TRP A CA 1
ATOM 851 C C . TRP A 1 108 ? -17.875 4.798 0.488 1.00 90.81 108 TRP A C 1
ATOM 853 O O . TRP A 1 108 ? -19.022 4.542 0.852 1.00 90.81 108 TRP A O 1
ATOM 863 N N . ILE A 1 109 ? -17.429 6.034 0.261 1.00 88.00 109 ILE A N 1
ATOM 864 C CA . ILE A 1 109 ? -18.240 7.255 0.347 1.00 88.00 109 ILE A CA 1
ATOM 865 C C . ILE A 1 109 ? -17.828 8.161 -0.813 1.00 88.00 109 ILE A C 1
ATOM 867 O O . ILE A 1 109 ? -16.636 8.411 -0.978 1.00 88.00 109 ILE A O 1
ATOM 871 N N . ASP A 1 110 ? -18.793 8.620 -1.613 1.00 83.69 110 ASP A N 1
ATOM 872 C CA . ASP A 1 110 ? -18.606 9.555 -2.735 1.00 83.69 110 ASP A CA 1
ATOM 873 C C . ASP A 1 110 ? -17.412 9.180 -3.640 1.00 83.69 110 ASP A C 1
ATOM 875 O O . ASP A 1 110 ? -16.419 9.906 -3.764 1.00 83.69 110 ASP A O 1
ATOM 879 N N . ASP A 1 111 ? -17.484 7.958 -4.187 1.00 81.12 111 ASP A N 1
ATOM 880 C CA . ASP A 1 111 ? -16.465 7.274 -5.006 1.00 81.12 111 ASP A CA 1
ATOM 881 C C . ASP A 1 111 ? -15.046 7.217 -4.398 1.00 81.12 111 ASP A C 1
ATOM 883 O O . ASP A 1 111 ? -14.072 6.890 -5.077 1.00 81.12 111 ASP A O 1
ATOM 887 N N . THR A 1 112 ? -14.915 7.490 -3.098 1.00 87.62 112 THR A N 1
ATOM 888 C CA . THR A 1 112 ? -13.650 7.484 -2.360 1.00 87.62 112 THR A CA 1
ATOM 889 C C . THR A 1 112 ? -13.595 6.271 -1.434 1.00 87.62 112 THR A C 1
ATOM 891 O O . THR A 1 112 ? -14.455 6.093 -0.568 1.00 87.62 112 THR A O 1
ATOM 894 N N . GLY A 1 113 ? -12.574 5.432 -1.614 1.00 91.38 113 GLY A N 1
ATOM 895 C CA . GLY A 1 113 ? -12.349 4.232 -0.806 1.00 91.38 113 GLY A CA 1
ATOM 896 C C . GLY A 1 113 ? -11.495 4.504 0.436 1.00 91.38 113 GLY A C 1
ATOM 897 O O . GLY A 1 113 ? -10.421 5.105 0.349 1.00 91.38 113 GLY A O 1
ATOM 898 N N . TRP A 1 114 ? -11.950 4.020 1.587 1.00 94.00 114 TRP A N 1
ATOM 899 C CA . TRP A 1 114 ? -11.333 4.208 2.898 1.00 94.00 114 TRP A CA 1
ATOM 900 C C . TRP A 1 114 ? -10.964 2.861 3.525 1.00 94.00 114 TRP A C 1
ATOM 902 O O . TRP A 1 114 ? -11.770 1.929 3.517 1.00 94.00 114 TRP A O 1
ATOM 912 N N . THR A 1 115 ? -9.759 2.775 4.091 1.00 94.88 115 THR A N 1
ATOM 913 C CA . THR A 1 115 ? -9.260 1.590 4.809 1.00 94.88 115 THR A CA 1
ATOM 914 C C . THR A 1 115 ? -8.716 2.016 6.171 1.00 94.88 115 THR A C 1
ATOM 916 O O . THR A 1 115 ? -7.905 2.941 6.230 1.00 94.88 115 THR A O 1
ATOM 919 N N . LEU A 1 116 ? -9.125 1.341 7.247 1.00 95.94 116 LEU A N 1
ATOM 920 C CA . LEU A 1 116 ? -8.541 1.490 8.582 1.00 95.94 116 LEU A CA 1
ATOM 921 C C . LEU A 1 116 ? -7.492 0.392 8.802 1.00 95.94 116 LEU A C 1
ATOM 923 O O . LEU A 1 116 ? -7.786 -0.792 8.637 1.00 95.94 116 LEU A O 1
ATOM 927 N N . PHE A 1 117 ? -6.284 0.772 9.204 1.00 93.88 117 PHE A N 1
ATOM 928 C CA . PHE A 1 117 ? -5.210 -0.137 9.604 1.00 93.88 117 PHE A CA 1
ATOM 929 C C . PHE A 1 117 ? -4.845 0.084 11.074 1.00 93.88 117 PHE A C 1
ATOM 931 O O . PHE A 1 117 ? -4.945 1.200 11.583 1.00 93.88 117 PHE A O 1
ATOM 938 N N . ARG A 1 118 ? -4.357 -0.953 11.763 1.00 92.44 118 ARG A N 1
ATOM 939 C CA . ARG A 1 118 ? -3.677 -0.776 13.060 1.00 92.44 118 ARG A CA 1
ATOM 940 C C . ARG A 1 118 ? -2.442 0.117 12.897 1.00 92.44 118 ARG A C 1
ATOM 942 O O . ARG A 1 118 ? -1.786 0.069 11.858 1.00 92.44 118 ARG A O 1
ATOM 949 N N . TRP A 1 119 ? -2.104 0.910 13.916 1.00 89.56 119 TRP A N 1
ATOM 950 C CA . TRP A 1 119 ? -0.894 1.735 13.872 1.00 89.56 119 TRP A CA 1
ATOM 951 C C . TRP A 1 119 ? 0.370 0.877 13.872 1.00 89.56 119 TRP A C 1
ATOM 953 O O . TRP A 1 119 ? 0.609 0.110 14.800 1.00 89.56 119 TRP A O 1
ATOM 963 N N . MET A 1 120 ? 1.194 1.065 12.843 1.00 77.81 120 MET A N 1
ATOM 964 C CA . MET A 1 120 ? 2.447 0.330 12.612 1.00 77.81 120 MET A CA 1
ATOM 965 C C . MET A 1 120 ? 3.665 1.023 13.261 1.00 77.81 120 MET A C 1
ATOM 967 O O . MET A 1 120 ? 4.809 0.674 12.981 1.00 77.81 120 MET A O 1
ATOM 971 N N . GLY A 1 121 ? 3.425 2.058 14.079 1.00 78.31 121 GLY A N 1
ATOM 972 C CA . GLY A 1 121 ? 4.436 2.982 14.599 1.00 78.31 121 GLY A CA 1
ATOM 973 C C . GLY A 1 121 ? 4.625 4.231 13.728 1.00 78.31 121 GLY A C 1
ATOM 974 O O . GLY A 1 121 ? 4.305 4.245 12.540 1.00 78.31 121 GLY A O 1
ATOM 975 N N . ASP A 1 122 ? 5.166 5.296 14.324 1.00 72.06 122 ASP A N 1
ATOM 976 C CA . ASP A 1 122 ? 5.321 6.623 13.703 1.00 72.06 122 ASP A CA 1
ATOM 977 C C . ASP A 1 122 ? 6.458 6.705 12.653 1.00 72.06 122 ASP A C 1
ATOM 979 O O . ASP A 1 122 ? 6.742 7.779 12.119 1.00 72.06 122 ASP A O 1
ATOM 983 N N . GLY A 1 123 ? 7.088 5.575 12.307 1.00 63.81 123 GLY A N 1
ATOM 984 C CA . GLY A 1 123 ? 8.092 5.483 11.249 1.00 63.81 123 GLY A CA 1
ATOM 985 C C . GLY A 1 123 ? 9.475 6.019 11.614 1.00 63.81 123 GLY A C 1
ATOM 986 O O . GLY A 1 123 ? 9.798 6.331 12.759 1.00 63.81 123 GLY A O 1
ATOM 987 N N . ALA A 1 124 ? 10.325 6.128 10.591 1.00 57.78 124 ALA A N 1
ATOM 988 C CA . ALA A 1 124 ? 11.556 6.900 10.700 1.00 57.78 124 ALA A CA 1
ATOM 989 C C . ALA A 1 124 ? 11.219 8.408 10.647 1.00 57.78 124 ALA A C 1
ATOM 991 O O . ALA A 1 124 ? 10.433 8.804 9.782 1.00 57.78 124 ALA A O 1
ATOM 992 N N . PRO A 1 125 ? 11.826 9.262 11.498 1.00 54.34 125 PRO A N 1
ATOM 993 C CA . PRO A 1 125 ? 11.593 10.705 11.474 1.00 54.34 125 PRO A CA 1
ATOM 994 C C . PRO A 1 125 ? 11.816 11.329 10.092 1.00 54.34 125 PRO A C 1
ATOM 996 O O . PRO A 1 125 ? 12.684 10.883 9.340 1.00 54.34 125 PRO A O 1
ATOM 999 N N . ALA A 1 126 ? 11.063 12.393 9.787 1.00 49.53 126 ALA A N 1
ATOM 1000 C CA . ALA A 1 126 ? 11.056 13.065 8.487 1.00 49.53 126 ALA A CA 1
ATOM 1001 C C . ALA A 1 126 ? 12.470 13.476 8.021 1.00 49.53 126 ALA A C 1
ATOM 1003 O O . ALA A 1 126 ? 13.032 14.496 8.418 1.00 49.53 126 ALA A O 1
ATOM 1004 N N . GLY A 1 127 ? 13.035 12.647 7.150 1.00 50.97 127 GLY A N 1
ATOM 1005 C CA . GLY A 1 127 ? 14.420 12.676 6.707 1.00 50.97 127 GLY A CA 1
ATOM 1006 C C . GLY A 1 127 ? 14.665 11.509 5.754 1.00 50.97 127 GLY A C 1
ATOM 1007 O O . GLY A 1 127 ? 13.800 10.651 5.569 1.00 50.97 127 GLY A O 1
ATOM 1008 N N . LYS A 1 128 ? 15.828 11.467 5.095 1.00 53.78 128 LYS A N 1
ATOM 1009 C CA . LYS A 1 128 ? 16.150 10.340 4.205 1.00 53.78 128 LYS A CA 1
ATOM 1010 C C . LYS A 1 128 ? 16.195 9.054 5.046 1.00 53.78 128 LYS A C 1
ATOM 1012 O O . LYS A 1 128 ? 16.962 9.042 6.011 1.00 53.78 128 LYS A O 1
ATOM 1017 N N . PRO A 1 129 ? 15.441 7.987 4.708 1.00 58.91 129 PRO A N 1
ATOM 1018 C CA . PRO A 1 129 ? 15.568 6.723 5.422 1.00 58.91 129 PRO A CA 1
ATOM 1019 C C . PRO A 1 129 ? 17.025 6.272 5.331 1.00 58.91 129 PRO A C 1
ATOM 1021 O O . PRO A 1 129 ? 17.619 6.332 4.253 1.00 58.91 129 PRO A O 1
ATOM 1024 N N . LEU A 1 130 ? 17.616 5.861 6.455 1.00 66.88 130 LEU A N 1
ATOM 1025 C CA . LEU A 1 130 ? 18.987 5.364 6.456 1.00 66.88 130 LEU A CA 1
ATOM 1026 C C . LEU A 1 130 ? 19.031 4.115 5.566 1.00 66.88 130 LEU A C 1
ATOM 1028 O O . LEU A 1 130 ? 18.419 3.099 5.896 1.00 66.88 130 LEU A O 1
ATOM 1032 N N . VAL A 1 131 ? 19.706 4.211 4.423 1.00 78.12 131 VAL A N 1
ATOM 1033 C CA . VAL A 1 131 ? 19.946 3.086 3.517 1.00 78.12 131 VAL A CA 1
ATOM 1034 C C . VAL A 1 131 ? 21.369 2.609 3.764 1.00 78.12 131 VAL A C 1
ATOM 1036 O O . VAL A 1 131 ? 22.327 3.338 3.520 1.00 78.12 131 VAL A O 1
ATOM 1039 N N . ASN A 1 132 ? 21.495 1.389 4.274 1.00 85.25 132 ASN A N 1
ATOM 1040 C CA . ASN A 1 132 ? 22.759 0.700 4.498 1.00 85.25 132 ASN A CA 1
ATOM 1041 C C . ASN A 1 132 ? 22.626 -0.760 4.023 1.00 85.25 132 ASN A C 1
ATOM 1043 O O . ASN A 1 132 ? 21.520 -1.237 3.748 1.00 85.25 132 ASN A O 1
ATOM 1047 N N . SER A 1 133 ? 23.746 -1.477 3.921 1.00 88.69 133 SER A N 1
ATOM 1048 C CA . SER A 1 133 ? 23.763 -2.851 3.403 1.00 88.69 133 SER A CA 1
ATOM 1049 C C . SER A 1 133 ? 22.938 -3.831 4.248 1.00 88.69 133 SER A C 1
ATOM 1051 O O . SER A 1 133 ? 22.314 -4.726 3.685 1.00 88.69 133 SER A O 1
ATOM 1053 N N . ALA A 1 134 ? 22.887 -3.647 5.573 1.00 89.50 134 ALA A N 1
ATOM 1054 C CA . ALA A 1 134 ? 22.124 -4.506 6.481 1.00 89.50 134 ALA A CA 1
ATOM 1055 C C . ALA A 1 134 ? 20.610 -4.363 6.261 1.00 89.50 134 ALA A C 1
ATOM 1057 O O . ALA A 1 134 ? 19.907 -5.357 6.102 1.00 89.50 134 ALA A O 1
ATOM 1058 N N . ARG A 1 135 ? 20.107 -3.132 6.140 1.00 86.12 135 ARG A N 1
ATOM 1059 C CA . ARG A 1 135 ? 18.694 -2.857 5.848 1.00 86.12 135 ARG A CA 1
ATOM 1060 C C . ARG A 1 135 ? 18.285 -3.304 4.448 1.00 86.12 135 ARG A C 1
ATOM 1062 O O . ARG A 1 135 ? 17.176 -3.798 4.290 1.00 86.12 135 ARG A O 1
ATOM 1069 N N . ILE A 1 136 ? 19.161 -3.172 3.445 1.00 90.12 136 ILE A N 1
ATOM 1070 C CA . ILE A 1 136 ? 18.918 -3.714 2.093 1.00 90.12 136 ILE A CA 1
ATOM 1071 C C . ILE A 1 136 ? 18.806 -5.244 2.149 1.00 90.12 136 ILE A C 1
ATOM 1073 O O . ILE A 1 136 ? 17.868 -5.813 1.594 1.00 90.12 136 ILE A O 1
ATOM 1077 N N . HIS A 1 137 ? 19.725 -5.910 2.851 1.00 90.38 137 HIS A N 1
ATOM 1078 C CA . HIS A 1 137 ? 19.705 -7.358 3.060 1.00 90.38 137 HIS A CA 1
ATOM 1079 C C . HIS A 1 137 ? 18.423 -7.815 3.778 1.00 90.38 137 HIS A C 1
ATOM 1081 O O . HIS A 1 137 ? 17.708 -8.682 3.280 1.00 90.38 137 HIS A O 1
ATOM 1087 N N . ASN A 1 138 ? 18.067 -7.168 4.889 1.00 87.44 138 ASN A N 1
ATOM 1088 C CA . ASN A 1 138 ? 16.887 -7.518 5.680 1.00 87.44 138 ASN A CA 1
ATOM 1089 C C . ASN A 1 138 ? 15.578 -7.236 4.918 1.00 87.44 138 ASN A C 1
ATOM 1091 O O . ASN A 1 138 ? 14.673 -8.067 4.918 1.00 87.44 138 ASN A O 1
ATOM 1095 N N . ALA A 1 139 ? 15.503 -6.130 4.170 1.00 88.88 139 ALA A N 1
ATOM 1096 C CA . ALA A 1 139 ? 14.398 -5.865 3.250 1.00 88.88 139 ALA A CA 1
ATOM 1097 C C . ALA A 1 139 ? 14.299 -6.918 2.130 1.00 88.88 139 ALA A C 1
ATOM 1099 O O . ALA A 1 139 ? 13.190 -7.268 1.729 1.00 88.88 139 ALA A O 1
ATOM 1100 N N . SER A 1 140 ? 15.426 -7.449 1.645 1.00 89.94 140 SER A N 1
ATOM 1101 C CA . SER A 1 140 ? 15.450 -8.507 0.623 1.00 89.94 140 SER A CA 1
ATOM 1102 C C . SER A 1 140 ? 14.935 -9.844 1.169 1.00 89.94 140 SER A C 1
ATOM 1104 O O . SER A 1 140 ? 14.190 -10.533 0.475 1.00 89.94 140 SER A O 1
ATOM 1106 N N . ILE A 1 141 ? 15.251 -10.176 2.428 1.00 91.19 141 ILE A N 1
ATOM 1107 C CA . ILE A 1 141 ? 14.678 -11.337 3.133 1.00 91.19 141 ILE A CA 1
ATOM 1108 C C . ILE A 1 141 ? 13.156 -11.190 3.260 1.00 91.19 141 ILE A C 1
ATOM 1110 O O . ILE A 1 141 ? 12.424 -12.115 2.920 1.00 91.19 141 ILE A O 1
ATOM 1114 N N . VAL A 1 142 ? 12.668 -10.018 3.681 1.00 90.62 142 VAL A N 1
ATOM 1115 C CA . VAL A 1 142 ? 11.222 -9.758 3.809 1.00 90.62 142 VAL A CA 1
ATOM 1116 C C . VAL A 1 142 ? 10.502 -9.856 2.459 1.00 90.62 142 VAL A C 1
ATOM 1118 O O . VAL A 1 142 ? 9.432 -10.456 2.392 1.00 90.62 142 VAL A O 1
ATOM 1121 N N . LEU A 1 143 ? 11.094 -9.357 1.367 1.00 89.50 143 LEU A N 1
ATOM 1122 C CA . LEU A 1 143 ? 10.526 -9.505 0.021 1.00 89.50 143 LEU A CA 1
ATOM 1123 C C . LEU A 1 143 ? 10.464 -10.974 -0.425 1.00 89.50 143 LEU A C 1
ATOM 1125 O O . LEU A 1 143 ? 9.447 -11.415 -0.962 1.00 89.50 143 LEU A O 1
ATOM 1129 N N . ALA A 1 144 ? 11.526 -11.744 -0.171 1.00 89.31 144 ALA A N 1
ATOM 1130 C CA . ALA A 1 144 ? 11.544 -13.176 -0.449 1.00 89.31 144 ALA A CA 1
ATOM 1131 C C . ALA A 1 144 ? 10.471 -13.929 0.359 1.00 89.31 144 ALA A C 1
ATOM 1133 O O . ALA A 1 144 ? 9.852 -14.854 -0.168 1.00 89.31 144 ALA A O 1
ATOM 1134 N N . ASP A 1 145 ? 10.193 -13.510 1.598 1.00 90.06 145 ASP A N 1
ATOM 1135 C CA . ASP A 1 145 ? 9.141 -14.113 2.419 1.00 90.06 145 ASP A CA 1
ATOM 1136 C C . ASP A 1 145 ? 7.726 -13.758 1.929 1.00 90.06 145 ASP A C 1
ATOM 1138 O O . ASP A 1 145 ? 6.883 -14.650 1.834 1.00 90.06 145 ASP A O 1
ATOM 1142 N N . ILE A 1 146 ? 7.485 -12.513 1.488 1.00 89.25 146 ILE A N 1
ATOM 1143 C CA . ILE A 1 146 ? 6.236 -12.120 0.800 1.00 89.25 146 ILE A CA 1
ATOM 1144 C C . ILE A 1 146 ? 5.998 -13.019 -0.421 1.00 89.25 146 ILE A C 1
ATOM 1146 O O . ILE A 1 146 ? 4.899 -13.550 -0.589 1.00 89.25 146 ILE A O 1
ATOM 1150 N N . HIS A 1 147 ? 7.023 -13.243 -1.251 1.00 87.94 147 HIS A N 1
ATOM 1151 C CA . HIS A 1 147 ? 6.920 -14.116 -2.426 1.00 87.94 147 HIS A CA 1
ATOM 1152 C C . HIS A 1 147 ? 6.700 -15.593 -2.033 1.00 87.94 147 HIS A C 1
ATOM 1154 O O . HIS A 1 147 ? 5.893 -16.287 -2.656 1.00 87.94 147 HIS A O 1
ATOM 1160 N N . ARG A 1 148 ? 7.370 -16.084 -0.978 1.00 90.31 148 ARG A N 1
ATOM 1161 C CA . ARG A 1 148 ? 7.224 -17.458 -0.458 1.00 90.31 148 ARG A CA 1
ATOM 1162 C C . ARG A 1 148 ? 5.812 -17.729 0.064 1.00 90.31 148 ARG A C 1
ATOM 1164 O O . ARG A 1 148 ? 5.228 -18.753 -0.278 1.00 90.31 148 ARG A O 1
ATOM 1171 N N . VAL A 1 149 ? 5.281 -16.836 0.898 1.00 90.56 149 VAL A N 1
ATOM 1172 C CA . VAL A 1 149 ? 3.954 -16.959 1.527 1.00 90.56 149 VAL A CA 1
ATOM 1173 C C . VAL A 1 149 ? 2.844 -16.700 0.506 1.00 90.56 149 VAL A C 1
ATOM 1175 O O . VAL A 1 149 ? 1.831 -17.401 0.467 1.00 90.56 149 VAL A O 1
ATOM 1178 N N . GLY A 1 150 ? 3.054 -15.725 -0.374 1.00 88.94 150 GLY A N 1
ATOM 1179 C CA . GLY A 1 150 ? 2.115 -15.351 -1.419 1.00 88.94 150 GLY A CA 1
ATOM 1180 C C . GLY A 1 150 ? 2.012 -16.321 -2.597 1.00 88.94 150 GLY A C 1
ATOM 1181 O O . GLY A 1 150 ? 1.030 -16.262 -3.326 1.00 88.94 150 GLY A O 1
ATOM 1182 N N . ARG A 1 151 ? 2.960 -17.254 -2.771 1.00 86.69 151 ARG A N 1
ATOM 1183 C CA . ARG A 1 151 ? 2.935 -18.280 -3.835 1.00 86.69 151 ARG A CA 1
ATOM 1184 C C . ARG A 1 151 ? 1.628 -19.082 -3.911 1.00 86.69 151 ARG A C 1
ATOM 1186 O O . ARG A 1 151 ? 1.275 -19.549 -4.985 1.00 86.69 151 ARG A O 1
ATOM 1193 N N . ALA A 1 152 ? 0.941 -19.272 -2.786 1.00 86.69 152 ALA A N 1
ATOM 1194 C CA . ALA A 1 152 ? -0.313 -20.025 -2.708 1.00 86.69 152 ALA A CA 1
ATOM 1195 C C . ALA A 1 152 ? -1.576 -19.137 -2.714 1.00 86.69 152 ALA A C 1
ATOM 1197 O O . ALA A 1 152 ? -2.667 -19.631 -2.433 1.00 86.69 152 ALA A O 1
ATOM 1198 N N . PHE A 1 153 ? -1.446 -17.830 -2.967 1.00 87.69 153 PHE A N 1
ATOM 1199 C CA . PHE A 1 153 ? -2.587 -16.918 -2.998 1.00 87.69 153 PHE A CA 1
ATOM 1200 C C . PHE A 1 153 ? -3.407 -17.091 -4.281 1.00 87.69 153 PHE A C 1
ATOM 1202 O O . PHE A 1 153 ? -2.869 -17.029 -5.383 1.00 87.69 153 PHE A O 1
ATOM 1209 N N . VAL A 1 154 ? -4.724 -17.240 -4.131 1.00 86.06 154 VAL A N 1
ATOM 1210 C CA . VAL A 1 154 ? -5.685 -17.234 -5.240 1.00 86.06 154 VAL A CA 1
ATOM 1211 C C . VAL A 1 154 ? -6.774 -16.206 -4.912 1.00 86.06 154 VAL A C 1
ATOM 1213 O O . VAL A 1 154 ? -7.536 -16.438 -3.972 1.00 86.06 154 VAL A O 1
ATOM 1216 N N . PRO A 1 155 ? -6.870 -15.083 -5.647 1.00 83.00 155 PRO A N 1
ATOM 1217 C CA . PRO A 1 155 ? -7.870 -14.053 -5.382 1.00 83.00 155 PRO A CA 1
ATOM 1218 C C . PRO A 1 155 ? -9.266 -14.495 -5.828 1.00 83.00 155 PRO A C 1
ATOM 1220 O O . PRO A 1 155 ? -9.423 -15.170 -6.859 1.00 83.00 155 PRO A O 1
ATOM 1223 N N . SER A 1 156 ? -10.298 -14.046 -5.110 1.00 86.75 156 SER A N 1
ATOM 1224 C CA . SER A 1 156 ? -11.684 -14.254 -5.541 1.00 86.75 156 SER A CA 1
ATOM 1225 C C . SER A 1 156 ? -12.011 -13.377 -6.757 1.00 86.75 156 SER A C 1
ATOM 1227 O O . SER A 1 156 ? -12.543 -13.871 -7.753 1.00 86.75 156 SER A O 1
ATOM 1229 N N . GLY A 1 157 ? -11.587 -12.109 -6.732 1.00 81.44 157 GLY A N 1
ATOM 1230 C CA . GLY A 1 157 ? -11.803 -11.117 -7.790 1.00 81.44 157 GLY A CA 1
ATOM 1231 C C . GLY A 1 157 ? -10.589 -10.841 -8.687 1.00 81.44 157 GLY A C 1
ATOM 1232 O O . GLY A 1 157 ? -9.512 -11.419 -8.547 1.00 81.44 157 GLY A O 1
ATOM 1233 N N . SER A 1 158 ? -10.756 -9.936 -9.648 1.00 73.69 158 SER A N 1
ATOM 1234 C CA . SER A 1 158 ? -9.657 -9.298 -10.391 1.00 73.69 158 SER A CA 1
ATOM 1235 C C . SER A 1 158 ? -9.453 -7.857 -9.897 1.00 73.69 158 SER A C 1
ATOM 1237 O O . SER A 1 158 ? -10.194 -7.385 -9.035 1.00 73.69 158 SER A O 1
ATOM 1239 N N . ARG A 1 159 ? -8.444 -7.147 -10.421 1.00 71.81 159 ARG A N 1
ATOM 1240 C CA . ARG A 1 159 ? -8.214 -5.718 -10.142 1.00 71.81 159 ARG A CA 1
ATOM 1241 C C . ARG A 1 159 ? -8.683 -4.860 -11.328 1.00 71.81 159 ARG A C 1
ATOM 1243 O O . ARG A 1 159 ? -7.876 -4.543 -12.202 1.00 71.81 159 ARG A O 1
ATOM 1250 N N . PRO A 1 160 ? -9.986 -4.534 -11.437 1.00 65.00 160 PRO A N 1
ATOM 1251 C CA . PRO A 1 160 ? -10.533 -3.873 -12.619 1.00 65.00 160 PRO A CA 1
ATOM 1252 C C . PRO A 1 160 ? -9.936 -2.478 -12.826 1.00 65.00 160 PRO A C 1
ATOM 1254 O O . PRO A 1 160 ? -9.817 -1.679 -11.892 1.00 65.00 160 PRO A O 1
ATOM 1257 N N . ASN A 1 161 ? -9.600 -2.177 -14.082 1.00 60.16 161 ASN A N 1
ATOM 1258 C CA . ASN A 1 161 ? -8.929 -0.947 -14.517 1.00 60.16 161 ASN A CA 1
ATOM 1259 C C . ASN A 1 161 ? -7.552 -0.699 -13.870 1.00 60.16 161 ASN A C 1
ATOM 1261 O O . ASN A 1 161 ? -7.018 0.404 -13.987 1.00 60.16 161 ASN A O 1
ATOM 1265 N N . TRP A 1 162 ? -6.969 -1.693 -13.192 1.00 56.22 162 TRP A N 1
ATOM 1266 C CA . TRP A 1 162 ? -5.554 -1.661 -12.849 1.00 56.22 162 TRP A CA 1
ATOM 1267 C C . TRP A 1 162 ? -4.745 -2.099 -14.075 1.00 56.22 162 TRP A C 1
ATOM 1269 O O . TRP A 1 162 ? -5.164 -3.047 -14.741 1.00 56.22 162 TRP A O 1
ATOM 1279 N N . PRO A 1 163 ? -3.607 -1.459 -14.398 1.00 51.06 163 PRO A N 1
ATOM 1280 C CA . PRO A 1 163 ? -2.719 -1.985 -15.421 1.00 51.06 163 PRO A CA 1
ATOM 1281 C C . PRO A 1 163 ? -2.237 -3.377 -15.003 1.00 51.06 163 PRO A C 1
ATOM 1283 O O . PRO A 1 163 ? -1.581 -3.554 -13.974 1.00 51.06 163 PRO A O 1
ATOM 1286 N N . ILE A 1 164 ? -2.618 -4.346 -15.823 1.00 49.53 164 ILE A N 1
ATOM 1287 C CA . ILE A 1 164 ? -2.064 -5.688 -15.911 1.00 49.53 164 ILE A CA 1
ATOM 1288 C C . ILE A 1 164 ? -1.009 -5.652 -17.033 1.00 49.53 164 ILE A C 1
ATOM 1290 O O . ILE A 1 164 ? -1.180 -4.944 -18.024 1.00 49.53 164 ILE A O 1
ATOM 1294 N N . PHE A 1 165 ? 0.153 -6.259 -16.795 1.00 48.34 165 PHE A N 1
ATOM 1295 C CA . PHE A 1 165 ? 1.444 -5.755 -17.273 1.00 48.34 165 PHE A CA 1
ATOM 1296 C C . PHE A 1 165 ? 2.409 -6.801 -17.954 1.00 48.34 165 PHE A C 1
ATOM 1298 O O . PHE A 1 165 ? 3.291 -6.313 -18.651 1.00 48.34 165 PHE A O 1
ATOM 1305 N N . THR A 1 166 ? 2.393 -8.151 -17.733 1.00 43.53 166 THR A N 1
ATOM 1306 C CA . THR A 1 166 ? 3.535 -9.064 -18.162 1.00 43.53 166 THR A CA 1
ATOM 1307 C C . THR A 1 166 ? 3.590 -9.234 -19.660 1.00 43.53 166 THR A C 1
ATOM 1309 O O . THR A 1 166 ? 4.661 -9.574 -20.156 1.00 43.53 166 THR A O 1
ATOM 1312 N N . LEU A 1 167 ? 2.491 -9.004 -20.377 1.00 47.16 167 LEU A N 1
ATOM 1313 C CA . LEU A 1 167 ? 2.566 -9.003 -21.821 1.00 47.16 167 LEU A CA 1
ATOM 1314 C C . LEU A 1 167 ? 3.576 -7.919 -22.239 1.00 47.16 167 LEU A C 1
ATOM 1316 O O . LEU A 1 167 ? 3.343 -6.733 -21.974 1.00 47.16 167 LEU A O 1
ATOM 1320 N N . PRO A 1 168 ? 4.683 -8.272 -22.925 1.00 47.38 168 PRO A N 1
ATOM 1321 C CA . PRO A 1 168 ? 5.562 -7.282 -23.541 1.00 47.38 168 PRO A CA 1
ATOM 1322 C C . PRO A 1 168 ? 4.846 -6.481 -24.652 1.00 47.38 168 PRO A C 1
ATOM 1324 O O . PRO A 1 168 ? 5.414 -5.520 -25.169 1.00 47.38 168 PRO A O 1
ATOM 1327 N N . ASP A 1 169 ? 3.565 -6.777 -24.923 1.00 42.41 169 ASP A N 1
ATOM 1328 C CA . ASP A 1 169 ? 2.539 -5.913 -25.527 1.00 42.41 169 ASP A CA 1
ATOM 1329 C C . ASP A 1 169 ? 2.424 -4.506 -24.903 1.00 42.41 169 ASP A C 1
ATOM 1331 O O . ASP A 1 169 ? 1.723 -3.659 -25.467 1.00 42.41 169 ASP A O 1
ATOM 1335 N N . VAL A 1 170 ? 3.130 -4.186 -23.804 1.00 51.88 170 VAL A N 1
ATOM 1336 C CA . VAL A 1 170 ? 3.466 -2.789 -23.458 1.00 51.88 170 VAL A CA 1
ATOM 1337 C C . VAL A 1 170 ? 4.426 -2.208 -24.507 1.00 51.88 170 VAL A C 1
ATOM 1339 O O . VAL A 1 170 ? 5.606 -1.956 -24.255 1.00 51.88 170 VAL A O 1
ATOM 1342 N N . ASP A 1 171 ? 3.853 -1.982 -25.687 1.00 57.69 171 ASP A N 1
ATOM 1343 C CA . ASP A 1 171 ? 4.405 -1.461 -26.927 1.00 57.69 171 ASP A CA 1
ATOM 1344 C C . ASP A 1 171 ? 5.637 -0.564 -26.700 1.00 57.69 171 ASP A C 1
ATOM 1346 O O . ASP A 1 171 ? 5.526 0.466 -26.020 1.00 57.69 171 ASP A O 1
ATOM 1350 N N . PRO A 1 172 ? 6.804 -0.874 -27.307 1.00 57.03 172 PRO A N 1
ATOM 1351 C CA . PRO A 1 172 ? 8.005 -0.047 -27.204 1.00 57.03 172 PRO A CA 1
ATOM 1352 C C . PRO A 1 172 ? 7.759 1.437 -27.522 1.00 57.03 172 PRO A C 1
ATOM 1354 O O . PRO A 1 172 ? 8.474 2.306 -27.020 1.00 57.03 172 PRO A O 1
ATOM 1357 N N . ARG A 1 173 ? 6.734 1.759 -28.329 1.00 61.47 173 ARG A N 1
ATOM 1358 C CA . ARG A 1 173 ? 6.307 3.134 -28.633 1.00 61.47 173 ARG A CA 1
ATOM 1359 C C . ARG A 1 173 ? 5.740 3.863 -27.407 1.00 61.47 173 ARG A C 1
ATOM 1361 O O . ARG A 1 173 ? 5.931 5.073 -27.327 1.00 61.47 173 ARG A O 1
ATOM 1368 N N . ILE A 1 174 ? 5.122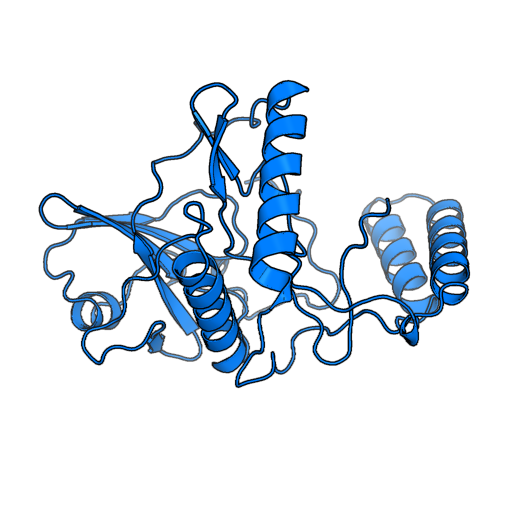 3.182 -26.438 1.00 67.31 174 ILE A N 1
ATOM 1369 C CA . ILE A 1 174 ? 4.657 3.768 -25.164 1.00 67.31 174 ILE A CA 1
ATOM 1370 C C . ILE A 1 174 ? 5.860 4.189 -24.311 1.00 67.31 174 ILE 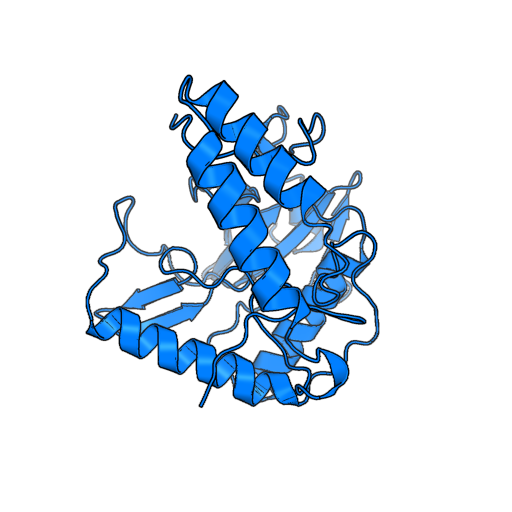A C 1
ATOM 1372 O O . ILE A 1 174 ? 5.969 5.358 -23.936 1.00 67.31 174 ILE A O 1
ATOM 1376 N N . TRP A 1 175 ? 6.810 3.278 -24.073 1.00 65.56 175 TRP A N 1
ATOM 1377 C CA . TRP A 1 175 ? 8.044 3.564 -23.326 1.00 65.56 175 TRP A CA 1
ATOM 1378 C C . TRP A 1 175 ? 8.851 4.688 -23.991 1.00 65.56 175 TRP A C 1
ATOM 1380 O O . TRP A 1 175 ? 9.262 5.642 -23.332 1.00 65.56 175 TRP A O 1
ATOM 1390 N N . LEU A 1 176 ? 8.992 4.631 -25.318 1.00 68.50 176 LEU A N 1
ATOM 1391 C CA . LEU A 1 176 ? 9.604 5.673 -26.146 1.00 68.50 176 LEU A CA 1
ATOM 1392 C C . LEU A 1 176 ? 8.879 7.027 -26.043 1.00 68.50 176 LEU A C 1
ATOM 1394 O O . LEU A 1 176 ? 9.525 8.071 -26.106 1.00 68.50 176 LEU A O 1
ATOM 1398 N N . THR A 1 177 ? 7.552 7.032 -25.898 1.00 71.88 177 THR A N 1
ATOM 1399 C CA . THR A 1 177 ? 6.754 8.261 -25.766 1.00 71.88 177 THR A CA 1
ATOM 1400 C C . THR A 1 177 ? 6.939 8.880 -24.384 1.00 71.88 177 THR A C 1
ATOM 1402 O O . THR A 1 177 ? 7.207 10.076 -24.301 1.00 71.88 177 THR A O 1
ATOM 1405 N N . ARG A 1 178 ? 6.922 8.072 -23.314 1.00 70.06 178 ARG A N 1
ATOM 1406 C CA . ARG A 1 178 ? 7.253 8.518 -21.948 1.00 70.06 178 ARG A CA 1
ATOM 1407 C C . ARG A 1 178 ? 8.687 9.061 -21.859 1.00 70.06 178 ARG A C 1
ATOM 1409 O O . ARG A 1 178 ? 8.890 10.146 -21.324 1.00 70.06 178 ARG A O 1
ATOM 1416 N N . ALA A 1 179 ? 9.661 8.376 -22.465 1.00 69.56 179 ALA A N 1
ATOM 1417 C CA . ALA A 1 179 ? 11.055 8.827 -22.543 1.00 69.56 179 ALA A CA 1
ATOM 1418 C C . ALA A 1 179 ? 11.208 10.180 -23.267 1.00 69.56 179 ALA A C 1
ATOM 1420 O O . ALA A 1 179 ? 11.910 11.067 -22.783 1.00 69.56 179 ALA A O 1
ATOM 1421 N N . LYS A 1 180 ? 10.518 10.367 -24.401 1.00 72.00 180 LYS A N 1
ATOM 1422 C CA . LYS A 1 180 ? 10.498 11.642 -25.141 1.00 72.00 180 LYS A CA 1
ATOM 1423 C C . LYS A 1 180 ? 9.799 12.766 -24.379 1.00 72.00 180 LYS A C 1
ATOM 1425 O O . LYS A 1 180 ? 10.264 13.899 -24.434 1.00 72.00 180 LYS A O 1
ATOM 1430 N N . HIS A 1 181 ? 8.692 12.466 -23.699 1.00 75.94 181 HIS A N 1
ATOM 1431 C CA . HIS A 1 181 ? 7.959 13.446 -22.901 1.00 75.94 181 HIS A CA 1
ATOM 1432 C C . HIS A 1 181 ? 8.836 13.972 -21.761 1.00 75.94 181 HIS A C 1
ATOM 1434 O O . HIS A 1 181 ? 9.050 15.178 -21.677 1.00 75.94 181 HIS A O 1
ATOM 1440 N N . LEU A 1 182 ? 9.452 13.065 -20.995 1.00 73.62 182 LEU A N 1
ATOM 1441 C CA . LEU A 1 182 ? 10.382 13.403 -19.918 1.00 73.62 182 LEU A CA 1
ATOM 1442 C C . LEU A 1 182 ? 11.590 14.216 -20.412 1.00 73.62 182 LEU A C 1
ATOM 1444 O O . LEU A 1 182 ? 11.972 15.195 -19.779 1.00 73.62 182 LEU A O 1
ATOM 1448 N N . ALA A 1 183 ? 12.182 13.850 -21.553 1.00 78.75 183 ALA A N 1
ATOM 1449 C CA . ALA A 1 183 ? 13.270 14.633 -22.141 1.00 78.75 183 ALA A CA 1
ATOM 1450 C C . ALA A 1 183 ? 12.828 16.069 -22.488 1.00 78.75 183 ALA A C 1
ATOM 1452 O O . ALA A 1 183 ? 13.560 17.021 -22.223 1.00 78.75 183 ALA A O 1
ATOM 1453 N N . GLY A 1 184 ? 11.602 16.226 -23.002 1.00 79.81 184 GLY A N 1
ATOM 1454 C CA . GLY A 1 184 ? 10.981 17.525 -23.260 1.00 79.81 184 GLY A CA 1
ATOM 1455 C C . GLY A 1 184 ? 10.730 18.349 -21.993 1.00 79.81 184 GLY A C 1
ATOM 1456 O O . GLY A 1 184 ? 11.052 19.534 -21.983 1.00 79.81 184 GLY A O 1
ATOM 1457 N N . GLU A 1 185 ? 10.220 17.738 -20.918 1.00 78.81 185 GLU A N 1
ATOM 1458 C CA . GLU A 1 185 ? 10.034 18.405 -19.616 1.00 78.81 185 GLU A CA 1
ATOM 1459 C C . GLU A 1 185 ? 11.362 18.851 -18.986 1.00 78.81 185 GLU A C 1
ATOM 1461 O O . GLU A 1 185 ? 11.444 19.928 -18.396 1.00 78.81 185 GLU A O 1
ATOM 1466 N N . LEU A 1 186 ? 12.416 18.042 -19.134 1.00 80.25 186 LEU A N 1
ATOM 1467 C CA . LEU A 1 186 ? 13.762 18.342 -18.637 1.00 80.25 186 LEU A CA 1
ATOM 1468 C C . LEU A 1 186 ? 14.558 19.296 -19.548 1.00 80.25 186 LEU A C 1
ATOM 1470 O O . LEU A 1 186 ? 15.626 19.759 -19.147 1.00 80.25 186 LEU A O 1
ATOM 1474 N N . GLY A 1 187 ? 14.074 19.587 -20.760 1.00 85.88 187 GLY A N 1
ATOM 1475 C CA . GLY A 1 187 ? 14.769 20.427 -21.741 1.00 85.88 187 GLY A CA 1
ATOM 1476 C C . GLY A 1 187 ? 16.055 19.808 -22.310 1.00 85.88 187 GLY A C 1
ATOM 1477 O O . GLY A 1 187 ? 16.961 20.544 -22.700 1.00 85.88 187 GLY A O 1
ATOM 1478 N N . VAL A 1 188 ? 16.154 18.475 -22.340 1.00 84.19 188 VAL A N 1
ATOM 1479 C CA . VAL A 1 188 ? 17.333 17.719 -22.806 1.00 84.19 188 VAL A CA 1
ATOM 1480 C C . VAL A 1 188 ? 17.041 16.950 -24.095 1.00 84.19 188 VAL A C 1
ATOM 1482 O O . VAL A 1 188 ? 15.884 16.731 -24.456 1.00 84.19 188 VAL A O 1
ATOM 1485 N N . ASP A 1 189 ? 18.086 16.494 -24.792 1.00 84.25 189 ASP A N 1
ATOM 1486 C CA . ASP A 1 189 ? 17.896 15.509 -25.859 1.00 84.25 189 ASP A CA 1
ATOM 1487 C C . ASP A 1 189 ? 17.458 14.160 -25.261 1.00 84.25 189 ASP A C 1
ATOM 1489 O O . ASP A 1 189 ? 18.054 13.644 -24.317 1.00 84.25 189 ASP A O 1
ATOM 1493 N N . GLY A 1 190 ? 16.392 13.594 -25.824 1.00 79.06 190 GLY A N 1
ATOM 1494 C CA . GLY A 1 190 ? 15.844 12.296 -25.445 1.00 79.06 190 GLY A CA 1
ATOM 1495 C C . GLY A 1 190 ? 16.371 11.131 -26.276 1.00 79.06 190 GLY A C 1
ATOM 1496 O O . GLY A 1 190 ? 15.857 10.027 -26.116 1.00 79.06 190 GLY A O 1
ATOM 1497 N N . SER A 1 191 ? 17.328 11.347 -27.184 1.00 81.69 191 SER A N 1
ATOM 1498 C CA . SER A 1 191 ? 17.855 10.328 -28.104 1.00 81.69 191 SER A CA 1
ATOM 1499 C C . SER A 1 191 ? 18.368 9.066 -27.396 1.00 81.69 191 SER A C 1
ATOM 1501 O O . SER A 1 191 ? 17.923 7.968 -27.735 1.00 81.69 191 SER A O 1
ATOM 1503 N N . GLU A 1 192 ? 19.210 9.203 -26.368 1.00 80.31 192 GLU A N 1
ATOM 1504 C CA . GLU A 1 192 ? 19.715 8.068 -25.582 1.00 80.31 192 GLU A CA 1
ATOM 1505 C C . GLU A 1 192 ? 18.593 7.366 -24.802 1.00 80.31 192 GLU A C 1
ATOM 1507 O O . GLU A 1 192 ? 18.460 6.144 -24.874 1.00 80.31 192 GLU A O 1
ATOM 1512 N N . LEU A 1 193 ? 17.722 8.120 -24.117 1.00 72.81 193 LEU A N 1
ATOM 1513 C CA . LEU A 1 193 ? 16.565 7.567 -23.392 1.00 72.81 193 LEU A CA 1
ATOM 1514 C C . LEU A 1 193 ? 15.630 6.785 -24.335 1.00 72.81 193 LEU A C 1
ATOM 1516 O O . LEU A 1 193 ? 15.123 5.719 -23.986 1.00 72.81 193 LEU A O 1
ATOM 1520 N N . ALA A 1 194 ? 15.444 7.291 -25.554 1.00 73.50 194 ALA A N 1
ATOM 1521 C CA . ALA A 1 194 ? 14.691 6.659 -26.630 1.00 73.50 194 ALA A CA 1
ATOM 1522 C C . ALA A 1 194 ? 15.375 5.410 -27.214 1.00 73.50 194 ALA A C 1
ATOM 1524 O O . ALA A 1 194 ? 14.690 4.570 -27.802 1.00 73.50 194 ALA A O 1
ATOM 1525 N N . GLU A 1 195 ? 16.696 5.278 -27.096 1.00 81.38 195 GLU A N 1
ATOM 1526 C CA . GLU A 1 195 ? 17.436 4.077 -27.483 1.00 81.38 195 GLU A CA 1
ATOM 1527 C C . GLU A 1 195 ? 17.388 3.013 -26.379 1.00 81.38 195 GLU A C 1
ATOM 1529 O O . GLU A 1 195 ? 17.043 1.864 -26.660 1.00 81.38 195 GLU A O 1
ATOM 1534 N N . PHE A 1 196 ? 17.636 3.394 -25.121 1.00 78.75 196 PHE A N 1
ATOM 1535 C CA . PHE A 1 196 ? 17.521 2.494 -23.971 1.00 78.75 196 PHE A CA 1
ATOM 1536 C C . PHE A 1 196 ? 16.103 1.927 -23.824 1.00 78.75 196 PHE A C 1
ATOM 1538 O O . PHE A 1 196 ? 15.955 0.716 -23.681 1.00 78.75 196 PHE A O 1
ATOM 1545 N N . ALA A 1 197 ? 15.059 2.751 -23.977 1.00 72.88 197 ALA A N 1
ATOM 1546 C CA . ALA A 1 197 ? 13.670 2.284 -23.951 1.00 72.88 197 ALA A CA 1
ATOM 1547 C C . ALA A 1 197 ? 13.379 1.198 -25.009 1.00 72.88 197 ALA A C 1
ATOM 1549 O O . ALA A 1 197 ? 12.660 0.243 -24.729 1.00 72.88 197 ALA A O 1
ATOM 1550 N N . LYS A 1 198 ? 13.966 1.305 -26.212 1.00 74.62 198 LYS A N 1
ATOM 1551 C CA . LYS A 1 198 ? 13.845 0.272 -27.258 1.00 74.62 198 LYS A CA 1
ATOM 1552 C C . LYS A 1 198 ? 14.637 -0.987 -26.916 1.00 74.62 198 LYS A C 1
ATOM 1554 O O . LYS A 1 198 ? 14.137 -2.080 -27.154 1.00 74.62 198 LYS A O 1
ATOM 1559 N N . LYS A 1 199 ? 15.857 -0.844 -26.383 1.00 79.81 199 LYS A N 1
ATOM 1560 C CA . LYS A 1 199 ? 16.703 -1.975 -25.966 1.00 79.81 199 LYS A CA 1
ATOM 1561 C C . LYS A 1 1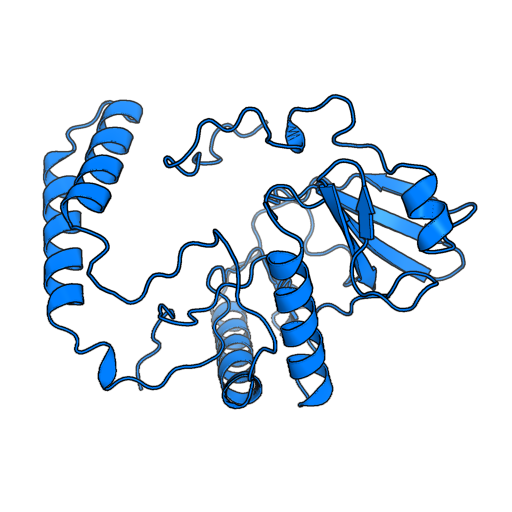99 ? 15.991 -2.816 -24.909 1.00 79.81 199 LYS A C 1
ATOM 1563 O O . LYS A 1 199 ? 15.734 -3.986 -25.163 1.00 79.81 199 LYS A O 1
ATOM 1568 N N . SER A 1 200 ? 15.553 -2.198 -23.812 1.00 74.88 200 SER A N 1
ATOM 1569 C CA . SER A 1 200 ? 14.850 -2.906 -22.738 1.00 74.88 200 SER A CA 1
ATOM 1570 C C . SER A 1 200 ? 13.524 -3.520 -23.194 1.00 74.88 200 SER A C 1
ATOM 1572 O O . SER A 1 200 ? 13.212 -4.637 -22.799 1.00 74.88 200 SER A O 1
ATOM 1574 N N . ALA A 1 201 ? 12.754 -2.855 -24.063 1.00 71.62 201 ALA A N 1
ATOM 1575 C CA . ALA A 1 201 ? 11.519 -3.444 -24.584 1.00 71.62 201 ALA A CA 1
ATOM 1576 C C . ALA A 1 201 ? 11.784 -4.641 -25.527 1.00 71.62 201 ALA A C 1
ATOM 1578 O O . ALA A 1 201 ? 11.075 -5.640 -25.453 1.00 71.62 201 ALA A O 1
ATOM 1579 N N . ASN A 1 202 ? 12.838 -4.591 -26.353 1.00 75.12 202 ASN A N 1
ATOM 1580 C CA . ASN A 1 202 ? 13.266 -5.731 -27.173 1.00 75.12 202 ASN A CA 1
ATOM 1581 C C . ASN A 1 202 ? 13.785 -6.904 -26.316 1.00 75.12 202 ASN A C 1
ATOM 1583 O O . ASN A 1 202 ? 13.522 -8.058 -26.642 1.00 75.12 202 ASN A O 1
ATOM 1587 N N . GLU A 1 203 ? 14.513 -6.615 -25.232 1.00 77.25 203 GLU A N 1
ATOM 1588 C CA . GLU A 1 203 ? 14.994 -7.611 -24.265 1.00 77.25 203 GLU A CA 1
ATOM 1589 C C . GLU A 1 203 ? 13.819 -8.293 -23.549 1.00 77.25 203 GLU A C 1
ATOM 1591 O O . GLU A 1 203 ? 13.755 -9.520 -23.519 1.00 77.25 203 GLU A O 1
ATOM 1596 N N . LEU A 1 204 ? 12.836 -7.528 -23.063 1.00 72.62 204 LEU A N 1
ATOM 1597 C CA . LEU A 1 204 ? 11.616 -8.075 -22.457 1.00 72.62 204 LEU A CA 1
ATOM 1598 C C . LEU A 1 204 ? 10.800 -8.915 -23.454 1.00 72.62 204 LEU A C 1
ATOM 1600 O O . LEU A 1 204 ? 10.357 -10.002 -23.105 1.00 72.62 204 LEU A O 1
ATOM 1604 N N . ASN A 1 205 ? 10.686 -8.484 -24.715 1.00 71.44 205 ASN A N 1
ATOM 1605 C CA . ASN A 1 205 ? 10.034 -9.249 -25.789 1.00 71.44 205 ASN A CA 1
ATOM 1606 C C . ASN A 1 205 ? 10.810 -10.526 -26.203 1.00 71.44 205 ASN A C 1
ATOM 1608 O O . ASN A 1 205 ? 10.344 -11.279 -27.056 1.00 71.44 205 ASN A O 1
ATOM 1612 N N . SER A 1 206 ? 11.995 -10.786 -25.641 1.00 75.75 206 SER A N 1
ATOM 1613 C CA . SER A 1 206 ? 12.725 -12.051 -25.829 1.00 75.75 206 SER A CA 1
ATOM 1614 C C . SER A 1 206 ? 12.485 -13.078 -24.712 1.00 75.75 206 SER A C 1
ATOM 1616 O O . SER A 1 206 ? 12.937 -14.218 -24.827 1.00 75.75 206 SER A O 1
ATOM 1618 N N . VAL A 1 207 ? 11.771 -12.697 -23.646 1.00 72.25 207 VAL A N 1
ATOM 1619 C CA . VAL A 1 207 ? 11.427 -13.571 -22.518 1.00 72.25 207 VAL A CA 1
ATOM 1620 C C . VAL A 1 207 ? 10.055 -14.204 -22.750 1.00 72.25 207 VAL A C 1
ATOM 1622 O O . VAL A 1 207 ? 9.078 -13.507 -23.015 1.00 72.25 207 VAL A O 1
ATOM 1625 N N . ASP A 1 208 ? 9.965 -15.528 -22.621 1.00 73.50 208 ASP A N 1
ATOM 1626 C CA . ASP A 1 208 ? 8.682 -16.233 -22.675 1.00 73.50 208 ASP A CA 1
ATOM 1627 C C . ASP A 1 208 ? 7.947 -16.121 -21.331 1.00 73.50 208 ASP A C 1
ATOM 1629 O O . ASP A 1 208 ? 8.170 -16.905 -20.403 1.00 73.50 208 ASP A O 1
ATOM 1633 N N . PHE A 1 209 ? 7.059 -15.125 -21.258 1.00 67.31 209 PHE A N 1
ATOM 1634 C CA . PHE A 1 209 ? 6.125 -14.880 -20.154 1.00 67.31 209 PHE A CA 1
ATOM 1635 C C . PHE A 1 209 ? 5.425 -16.166 -19.658 1.00 67.31 209 PHE A C 1
ATOM 1637 O O . PHE A 1 209 ? 5.248 -16.370 -18.457 1.00 67.31 209 PHE A O 1
ATOM 1644 N N . THR A 1 210 ? 5.068 -17.074 -20.574 1.00 68.69 210 THR A N 1
ATOM 1645 C CA . THR A 1 210 ? 4.227 -18.250 -20.282 1.00 68.69 210 THR A CA 1
ATOM 1646 C C . THR A 1 210 ? 4.953 -19.374 -19.540 1.00 68.69 210 THR A C 1
ATOM 1648 O O . THR A 1 210 ? 4.305 -20.257 -18.980 1.00 68.69 210 THR A O 1
ATOM 1651 N N . GLN A 1 211 ? 6.291 -19.362 -19.531 1.00 71.31 211 GLN A N 1
ATOM 1652 C CA . GLN A 1 211 ? 7.111 -20.397 -18.888 1.00 71.31 211 GLN A CA 1
ATOM 1653 C C . GLN A 1 211 ? 7.561 -20.013 -17.472 1.00 71.31 211 GLN A C 1
ATOM 1655 O O . GLN A 1 211 ? 8.172 -20.830 -16.777 1.00 71.31 211 GLN A O 1
ATOM 1660 N N . LEU A 1 212 ? 7.286 -18.780 -17.033 1.00 65.31 212 LEU A N 1
ATOM 1661 C CA . LEU A 1 212 ? 7.672 -18.290 -15.714 1.00 65.31 212 LEU A CA 1
ATOM 1662 C C . LEU A 1 212 ? 6.504 -18.394 -14.715 1.00 65.31 212 LEU A C 1
ATOM 1664 O O . LEU A 1 212 ? 5.360 -18.113 -15.063 1.00 65.31 212 LEU A O 1
ATOM 1668 N N . PRO A 1 213 ? 6.758 -18.806 -13.460 1.00 63.34 213 PRO A N 1
ATOM 1669 C CA . PRO A 1 213 ? 5.692 -19.100 -12.507 1.00 63.34 213 PRO A CA 1
ATOM 1670 C C . PRO A 1 213 ? 5.078 -17.832 -11.893 1.00 63.34 213 PRO A C 1
ATOM 1672 O O . PRO A 1 213 ? 5.782 -17.012 -11.303 1.00 63.34 213 PRO A O 1
ATOM 1675 N N . GLU A 1 214 ? 3.752 -17.706 -11.969 1.00 64.62 214 GLU A N 1
ATOM 1676 C CA . GLU A 1 214 ? 3.006 -16.591 -11.376 1.00 64.62 214 GLU A CA 1
ATOM 1677 C C . GLU A 1 214 ? 3.034 -16.623 -9.835 1.00 64.62 214 GLU A C 1
ATOM 1679 O O . GLU A 1 214 ? 2.720 -17.638 -9.212 1.00 64.62 214 GLU A O 1
ATOM 1684 N N . TYR A 1 215 ? 3.368 -15.491 -9.207 1.00 71.00 215 TYR A N 1
ATOM 1685 C CA . TYR A 1 215 ? 3.435 -15.305 -7.753 1.00 71.00 215 TYR A CA 1
ATOM 1686 C C . TYR A 1 215 ? 2.876 -13.948 -7.307 1.00 71.00 215 TYR A C 1
ATOM 1688 O O . TYR A 1 215 ? 2.743 -13.006 -8.076 1.00 71.00 215 TYR A O 1
ATOM 1696 N N . LEU A 1 216 ? 2.637 -13.812 -6.006 1.00 76.94 216 LEU A N 1
ATOM 1697 C CA . LEU A 1 216 ? 2.400 -12.533 -5.343 1.00 76.94 216 LEU A CA 1
ATOM 1698 C C . LEU A 1 216 ? 3.678 -11.659 -5.376 1.00 76.94 216 LEU A C 1
ATOM 1700 O O . LEU A 1 216 ? 4.677 -12.048 -4.777 1.00 76.94 216 LEU A O 1
ATOM 1704 N N . CYS A 1 217 ? 3.656 -10.471 -5.997 1.00 76.75 217 CYS A N 1
ATOM 1705 C CA . CYS A 1 217 ? 4.715 -9.455 -5.852 1.00 76.75 217 CYS A CA 1
ATOM 1706 C C . CYS A 1 217 ? 4.166 -8.138 -5.269 1.00 76.75 217 CYS A C 1
ATOM 1708 O O . CYS A 1 217 ? 2.974 -7.861 -5.359 1.00 76.75 217 CYS A O 1
ATOM 1710 N N . HIS A 1 218 ? 5.014 -7.293 -4.670 1.00 76.44 218 HIS A N 1
ATOM 1711 C CA . HIS A 1 218 ? 4.549 -5.988 -4.163 1.00 76.44 218 HIS A CA 1
ATOM 1712 C C . HIS A 1 218 ? 4.366 -4.963 -5.296 1.00 76.44 218 HIS A C 1
ATOM 1714 O O . HIS A 1 218 ? 3.369 -4.255 -5.334 1.00 76.44 218 HIS A O 1
ATOM 1720 N N . GLY A 1 219 ? 5.284 -4.899 -6.264 1.00 73.81 219 GLY A N 1
ATOM 1721 C CA . GLY A 1 219 ? 5.190 -3.959 -7.392 1.00 73.81 219 GLY A CA 1
ATOM 1722 C C . GLY A 1 219 ? 5.487 -2.487 -7.058 1.00 73.81 219 GLY A C 1
ATOM 1723 O O . GLY A 1 219 ? 5.544 -1.665 -7.969 1.00 73.81 219 GLY A O 1
ATOM 1724 N N . ASP A 1 220 ? 5.720 -2.155 -5.784 1.00 75.50 220 ASP A N 1
ATOM 1725 C CA . ASP A 1 220 ? 6.290 -0.884 -5.317 1.00 75.50 220 ASP A CA 1
ATOM 1726 C C . ASP A 1 220 ? 7.162 -1.099 -4.057 1.00 75.50 220 ASP A C 1
ATOM 1728 O O . ASP A 1 220 ? 7.074 -0.374 -3.063 1.00 75.50 220 ASP A O 1
ATOM 1732 N N . TYR A 1 221 ? 7.991 -2.150 -4.056 1.00 79.56 221 TYR A N 1
ATOM 1733 C CA . TYR A 1 221 ? 8.840 -2.479 -2.908 1.00 79.56 221 TYR A CA 1
ATOM 1734 C C . TYR A 1 221 ? 10.068 -1.564 -2.843 1.00 79.56 221 TYR A C 1
ATOM 1736 O O . TYR A 1 221 ? 10.946 -1.614 -3.705 1.00 79.56 221 TYR A O 1
ATOM 1744 N N . ARG A 1 222 ? 10.136 -0.705 -1.823 1.00 76.69 222 ARG A N 1
ATOM 1745 C CA . ARG A 1 222 ? 11.178 0.325 -1.690 1.00 76.69 222 ARG A CA 1
ATOM 1746 C C . ARG A 1 222 ? 11.389 0.730 -0.237 1.00 76.69 222 ARG A C 1
ATOM 1748 O O . ARG A 1 222 ? 10.454 0.718 0.553 1.00 76.69 222 ARG A O 1
ATOM 1755 N N . MET A 1 223 ? 12.587 1.218 0.084 1.00 78.25 223 MET A N 1
ATOM 1756 C CA . MET A 1 223 ? 13.010 1.581 1.451 1.00 78.25 223 MET A CA 1
ATOM 1757 C C . MET A 1 223 ? 12.110 2.593 2.183 1.00 78.25 223 MET A C 1
ATOM 1759 O O . MET A 1 223 ? 12.148 2.643 3.406 1.00 78.25 223 MET A O 1
ATOM 1763 N N . ARG A 1 224 ? 11.317 3.408 1.465 1.00 74.88 224 ARG A N 1
ATOM 1764 C CA . ARG A 1 224 ? 10.348 4.349 2.070 1.00 74.88 224 ARG A CA 1
ATOM 1765 C C . ARG A 1 224 ? 8.964 3.746 2.355 1.00 74.88 224 ARG A C 1
ATOM 1767 O O . ARG A 1 224 ? 8.138 4.418 2.954 1.00 74.88 224 ARG A O 1
ATOM 1774 N N . ASN A 1 225 ? 8.726 2.506 1.925 1.00 76.44 225 ASN A N 1
ATOM 1775 C CA . ASN A 1 225 ? 7.522 1.722 2.209 1.00 76.44 225 ASN A CA 1
ATOM 1776 C C . ASN A 1 225 ? 7.804 0.651 3.300 1.00 76.44 225 ASN A C 1
ATOM 1778 O O . ASN A 1 225 ? 7.135 -0.376 3.350 1.00 76.44 225 ASN A O 1
ATOM 1782 N N . LEU A 1 226 ? 8.832 0.839 4.140 1.00 79.69 226 LEU A N 1
ATOM 1783 C CA . LEU A 1 226 ? 9.265 -0.113 5.173 1.00 79.69 226 LEU A CA 1
ATOM 1784 C C . LEU A 1 226 ? 9.528 0.614 6.501 1.00 79.69 226 LEU A C 1
ATOM 1786 O O . LEU A 1 226 ? 10.212 1.640 6.521 1.00 79.69 226 LEU A O 1
ATOM 1790 N N . GLN A 1 227 ? 9.015 0.068 7.604 1.00 78.06 227 GLN A N 1
ATOM 1791 C CA . GLN A 1 227 ? 9.313 0.507 8.972 1.00 78.06 227 GLN A CA 1
ATOM 1792 C C . GLN A 1 227 ? 10.558 -0.237 9.484 1.00 78.06 227 GLN A C 1
ATOM 1794 O O . GLN A 1 227 ? 10.679 -1.442 9.267 1.00 78.06 227 GLN A O 1
ATOM 1799 N N . PHE A 1 228 ? 11.470 0.448 10.183 1.00 77.19 228 PHE A N 1
ATOM 1800 C CA . PHE A 1 228 ? 12.709 -0.155 10.700 1.00 77.19 228 PHE A CA 1
ATOM 1801 C C . PHE A 1 228 ? 12.989 0.217 12.161 1.00 77.19 228 PHE A C 1
ATOM 1803 O O . PHE A 1 228 ? 13.001 1.403 12.493 1.00 77.19 228 PHE A O 1
ATOM 1810 N N . THR A 1 229 ? 13.368 -0.774 12.972 1.00 77.81 229 THR A N 1
ATOM 1811 C CA . THR A 1 229 ? 14.003 -0.586 14.289 1.00 77.81 229 THR A CA 1
ATOM 1812 C C . THR A 1 229 ? 15.444 -1.071 14.209 1.00 77.81 229 THR A C 1
ATOM 1814 O O . THR A 1 229 ? 15.706 -2.213 13.844 1.00 77.81 229 THR A O 1
ATOM 1817 N N . GLY A 1 230 ? 16.406 -0.192 14.506 1.00 82.25 230 GLY A N 1
ATOM 1818 C CA . GLY A 1 230 ? 17.810 -0.470 14.192 1.00 82.25 230 GLY A CA 1
ATOM 1819 C C . GLY A 1 230 ? 17.969 -0.687 12.685 1.00 82.25 230 GLY A C 1
ATOM 1820 O O . GLY A 1 230 ? 17.684 0.227 11.913 1.00 82.25 230 GLY A O 1
ATOM 1821 N N . ASP A 1 231 ? 18.355 -1.894 12.274 1.00 83.44 231 ASP A N 1
ATOM 1822 C CA . ASP A 1 231 ? 18.384 -2.320 10.866 1.00 83.44 231 ASP A CA 1
ATOM 1823 C C . ASP A 1 231 ? 17.384 -3.454 10.544 1.00 83.44 231 ASP A C 1
ATOM 1825 O O . ASP A 1 231 ? 17.347 -3.949 9.414 1.00 83.44 231 ASP A O 1
ATOM 1829 N N . GLU A 1 232 ? 16.551 -3.860 11.505 1.00 81.69 232 GLU A N 1
ATOM 1830 C CA . GLU A 1 232 ? 15.494 -4.862 11.318 1.00 81.69 232 GLU A CA 1
ATOM 1831 C C . GLU A 1 232 ? 14.216 -4.211 10.777 1.00 81.69 232 GLU A C 1
ATOM 1833 O O . GLU A 1 232 ? 13.864 -3.097 11.171 1.00 81.69 232 GLU A O 1
ATOM 1838 N N . VAL A 1 233 ? 13.516 -4.901 9.871 1.00 75.44 233 VAL A N 1
ATOM 1839 C CA . VAL A 1 233 ? 12.201 -4.468 9.374 1.00 75.44 233 VAL A CA 1
ATOM 1840 C C . VAL A 1 233 ? 11.153 -4.815 10.430 1.00 75.44 233 VAL A C 1
ATOM 1842 O O . VAL A 1 233 ? 10.986 -5.990 10.745 1.00 75.44 233 VAL A O 1
ATOM 1845 N N . LEU A 1 234 ? 10.438 -3.813 10.947 1.00 69.69 234 LEU A N 1
ATOM 1846 C CA . LEU A 1 234 ? 9.296 -4.041 11.841 1.00 69.69 234 LEU A CA 1
ATOM 1847 C C . LEU A 1 234 ? 8.060 -4.476 11.054 1.00 69.69 234 LEU A C 1
ATOM 1849 O O . LEU A 1 234 ? 7.467 -5.506 11.342 1.00 69.69 234 LEU A O 1
ATOM 1853 N N . GLU A 1 235 ? 7.674 -3.673 10.063 1.00 61.66 235 GLU A N 1
ATOM 1854 C CA . GLU A 1 235 ? 6.468 -3.862 9.257 1.00 61.66 235 GLU A CA 1
ATOM 1855 C C . GLU A 1 235 ? 6.700 -3.327 7.838 1.00 61.66 235 GLU A C 1
ATOM 1857 O O . GLU A 1 235 ? 7.472 -2.386 7.617 1.00 61.66 235 GLU A O 1
ATOM 1862 N N . SER A 1 236 ? 6.030 -3.926 6.855 1.00 52.97 236 SER A N 1
ATOM 1863 C CA . SER A 1 236 ? 6.090 -3.504 5.454 1.00 52.97 236 SER A CA 1
ATOM 1864 C C . SER A 1 236 ? 4.816 -2.742 5.104 1.00 52.97 236 SER A C 1
ATOM 1866 O O . SER A 1 236 ? 3.738 -3.321 5.174 1.00 52.97 236 SER A O 1
ATOM 1868 N N . SER A 1 237 ? 4.882 -1.480 4.660 1.00 53.31 237 SER A N 1
ATOM 1869 C CA . SER A 1 237 ? 3.674 -0.772 4.214 1.00 53.31 237 SER A CA 1
ATOM 1870 C C . SER A 1 237 ? 3.260 -1.255 2.817 1.00 53.31 237 SER A C 1
ATOM 1872 O O . SER A 1 237 ? 3.651 -0.761 1.760 1.00 53.31 237 SER A O 1
ATOM 1874 N N . ILE A 1 238 ? 2.440 -2.303 2.832 1.00 50.53 238 ILE A N 1
ATOM 1875 C CA . ILE A 1 238 ? 1.897 -3.033 1.677 1.00 50.53 238 ILE A CA 1
ATOM 1876 C C . ILE A 1 238 ? 0.816 -2.217 0.917 1.00 50.53 238 ILE A C 1
ATOM 1878 O O . ILE A 1 238 ? 0.216 -2.690 -0.039 1.00 50.53 238 ILE A O 1
ATOM 1882 N N . SER A 1 239 ? 0.651 -0.928 1.233 1.00 38.09 239 SER A N 1
ATOM 1883 C CA . SER A 1 239 ? -0.389 -0.013 0.727 1.00 38.09 239 SER A CA 1
ATOM 1884 C C . SER A 1 239 ? -0.345 0.323 -0.779 1.00 38.09 239 SER A C 1
ATOM 1886 O O . SER A 1 239 ? -1.024 1.250 -1.233 1.00 38.09 239 SER A O 1
ATOM 1888 N N . THR A 1 240 ? 0.483 -0.368 -1.571 1.00 40.12 240 THR A N 1
ATOM 1889 C CA . THR A 1 240 ? 0.602 -0.220 -3.034 1.00 40.12 240 THR A CA 1
ATOM 1890 C C . THR A 1 240 ? 0.977 -1.551 -3.706 1.00 40.12 240 THR A C 1
ATOM 1892 O O . THR A 1 240 ? 1.864 -1.602 -4.553 1.00 40.12 240 THR A O 1
ATOM 1895 N N . LEU A 1 241 ? 0.290 -2.639 -3.338 1.00 35.66 241 LEU A N 1
ATOM 1896 C CA . LEU A 1 241 ? 0.406 -3.927 -4.033 1.00 35.66 241 LEU A CA 1
ATOM 1897 C C . LEU A 1 241 ? 0.024 -3.856 -5.524 1.00 35.66 241 LEU A C 1
ATOM 1899 O O . LEU A 1 241 ? -0.877 -3.101 -5.914 1.00 35.66 241 LEU A O 1
ATOM 1903 N N . ARG A 1 242 ? 0.632 -4.722 -6.347 1.00 35.94 242 ARG A N 1
ATOM 1904 C CA . ARG A 1 242 ? 0.301 -4.937 -7.768 1.00 35.94 242 ARG A CA 1
ATOM 1905 C C . ARG A 1 242 ? 0.360 -6.421 -8.126 1.00 35.94 242 ARG A C 1
ATOM 1907 O O . ARG A 1 242 ? 1.337 -7.087 -7.803 1.00 35.94 242 ARG A O 1
ATOM 1914 N N . PHE A 1 243 ? -0.638 -6.898 -8.867 1.00 31.78 243 PHE A N 1
ATOM 1915 C CA . PHE A 1 243 ? -0.702 -8.285 -9.325 1.00 31.78 243 PHE A CA 1
ATOM 1916 C C . PHE A 1 243 ? -1.144 -8.370 -10.764 1.00 31.78 243 PHE A C 1
ATOM 1918 O O . PHE A 1 243 ? -2.103 -7.700 -11.152 1.00 31.78 243 PHE A O 1
ATOM 1925 N N . GLY A 1 244 ? -0.488 -9.268 -11.487 1.00 28.64 244 GLY A N 1
ATOM 1926 C CA . GLY A 1 244 ? -1.085 -9.885 -12.647 1.00 28.64 244 GLY A CA 1
ATOM 1927 C C . GLY A 1 244 ? -2.217 -10.821 -12.262 1.00 28.64 244 GLY A C 1
ATOM 1928 O O . GLY A 1 244 ? -2.081 -11.638 -11.354 1.00 28.64 244 GLY A O 1
ATOM 1929 N N . ARG A 1 245 ? -3.325 -10.705 -12.987 1.00 31.34 245 ARG A N 1
ATOM 1930 C CA . ARG A 1 245 ? -4.238 -11.816 -13.249 1.00 31.34 245 ARG A CA 1
ATOM 1931 C C . ARG A 1 245 ? -4.521 -11.706 -14.734 1.00 31.34 245 ARG A C 1
ATOM 1933 O O . ARG A 1 245 ? -5.219 -10.777 -15.126 1.00 31.34 245 ARG A O 1
ATOM 1940 N N . GLU A 1 246 ? -3.830 -12.541 -15.503 1.00 32.94 246 GLU A N 1
ATOM 1941 C CA . GLU A 1 246 ? -3.206 -12.093 -16.752 1.00 32.94 246 GLU A CA 1
ATOM 1942 C C . GLU A 1 246 ? -2.243 -10.914 -16.453 1.00 32.94 246 GLU A C 1
ATOM 1944 O O . GLU A 1 246 ? -2.492 -9.784 -16.841 1.00 32.94 246 GLU A O 1
ATOM 1949 N N . GLU A 1 247 ? -1.115 -11.218 -15.763 1.00 28.73 247 GLU A N 1
ATOM 1950 C CA . GLU A 1 247 ? 0.223 -10.605 -16.022 1.00 28.73 247 GLU A CA 1
ATOM 1951 C C . GLU A 1 247 ? 0.547 -9.194 -15.356 1.00 28.73 247 GLU A C 1
ATOM 1953 O O . GLU A 1 247 ? -0.380 -8.414 -15.219 1.00 28.73 247 GLU A O 1
ATOM 1958 N N . PHE A 1 248 ? 1.690 -8.640 -14.824 1.00 29.91 248 PHE A N 1
ATOM 1959 C CA . PHE A 1 248 ? 3.181 -8.837 -14.605 1.00 29.91 248 PHE A CA 1
ATOM 1960 C C . PHE A 1 248 ? 3.546 -8.945 -13.134 1.00 29.91 248 PHE A C 1
ATOM 1962 O O . PHE A 1 248 ? 2.808 -8.522 -12.243 1.00 29.91 248 PHE A O 1
ATOM 1969 N N . LEU A 1 249 ? 4.791 -9.377 -12.940 1.00 29.48 249 LEU A N 1
ATOM 1970 C CA . LEU A 1 249 ? 5.523 -9.479 -11.693 1.00 29.48 249 LEU A CA 1
ATOM 1971 C C . LEU A 1 249 ? 6.963 -8.981 -11.873 1.00 29.48 249 LEU A C 1
ATOM 1973 O O . LEU A 1 249 ? 7.576 -9.162 -12.923 1.00 29.48 249 LEU A O 1
ATOM 1977 N N . ILE A 1 250 ? 7.534 -8.382 -10.830 1.00 25.12 250 ILE A N 1
ATOM 1978 C CA . ILE A 1 250 ? 8.962 -8.042 -10.817 1.00 25.12 250 ILE A CA 1
ATOM 1979 C C . ILE A 1 250 ? 9.748 -9.331 -10.554 1.00 25.12 250 ILE A C 1
ATOM 1981 O O . ILE A 1 250 ? 9.752 -9.845 -9.434 1.00 25.12 250 ILE A O 1
ATOM 1985 N N . TRP A 1 251 ? 10.392 -9.862 -11.593 1.00 28.45 251 TRP A N 1
ATOM 1986 C CA . TRP A 1 251 ? 11.126 -11.124 -11.525 1.00 28.45 251 TRP A CA 1
ATOM 1987 C C . TRP A 1 251 ? 12.423 -10.998 -10.719 1.00 28.45 251 TRP A C 1
ATOM 1989 O O . TRP A 1 251 ? 13.301 -10.200 -11.045 1.00 28.45 251 TRP A O 1
ATOM 1999 N N . ALA A 1 252 ? 12.565 -11.841 -9.696 1.00 23.52 252 ALA A N 1
ATOM 2000 C CA . ALA A 1 252 ? 13.842 -12.127 -9.054 1.00 23.52 252 ALA A CA 1
ATOM 2001 C C . ALA A 1 252 ? 14.355 -13.474 -9.582 1.00 23.52 252 ALA A C 1
ATOM 2003 O O . ALA A 1 252 ? 13.699 -14.499 -9.390 1.00 23.52 252 ALA A O 1
ATOM 2004 N N . ALA A 1 253 ? 15.502 -13.465 -10.260 1.00 23.31 253 ALA A N 1
ATOM 2005 C CA . ALA A 1 253 ? 16.168 -14.686 -10.705 1.00 23.31 253 ALA A CA 1
ATOM 2006 C C . ALA A 1 253 ? 16.893 -15.386 -9.539 1.00 23.31 253 ALA A C 1
ATOM 2008 O O . ALA A 1 253 ? 17.349 -14.731 -8.597 1.00 23.31 253 ALA A O 1
ATOM 2009 N N . HIS A 1 254 ? 17.015 -16.710 -9.647 1.00 28.84 254 HIS A N 1
ATOM 2010 C CA . HIS A 1 254 ? 17.914 -17.558 -8.862 1.00 28.84 254 HIS A CA 1
ATOM 2011 C C . HIS A 1 254 ? 19.012 -18.105 -9.778 1.00 28.84 254 HIS A C 1
ATOM 2013 O O . HIS A 1 254 ? 18.675 -18.406 -10.946 1.00 28.84 254 HIS A O 1
#

Foldseek 3Di:
DDPPPDPPVVDPDPQQLCPDPCSFPDDVVNCVQQVQPPWDWAWDPLVDSWTWIWTHGDPFIKIKTWGRDPQDPVQVQQLQLLLVQCVVLPNVQGFAWDATPVRHQWDDDPSIIMTITGDLDPFDPDDDQDDDPLLVVQLVVSQVSSQVSFLPDDDPDDRPPDDFDLPLVCDLVVQLVVLVVVCVVVVHDSVVSNVVSVVVSVVSVVDDSVPDRFGFGLVPRDSSQFGDDPSHTSHGNSVRGDGDPPHDHDDDDD

pLDDT: mean 75.02, std 19.72, range [23.31, 97.44]

Radius of gyration: 19.63 Å; chains: 1; bounding box: 44×42×53 Å

Organism: NCBI:txid3038979